Protein AF-0000000084521646 (afdb_homodimer)

InterPro domains:
  IPR003208 Diol/glycerol dehydratase/dehydratase reactivating factor [PF02288] (7-100)
  IPR010254 B12-dependent dehydratases, beta subunit [G3DSA:3.40.50.10150] (2-102)
  IPR010254 B12-dependent dehydratases, beta subunit [SSF52968] (10-101)

Solvent-accessible surface area (backbone atoms only — not comparable to full-atom values): 10062 Å² total; per-residue (Å²): 78,42,18,35,21,27,41,79,44,50,64,67,36,51,49,30,21,50,50,17,15,50,75,67,66,38,68,71,45,82,44,79,42,68,70,65,46,23,57,53,30,2,43,54,18,4,73,72,14,87,64,27,26,8,29,4,30,22,54,84,30,28,29,16,40,24,40,51,91,38,62,91,41,81,60,45,30,35,55,35,91,35,21,33,56,49,17,33,30,50,33,23,53,76,70,71,43,78,64,66,91,64,71,54,102,77,41,18,35,21,28,42,79,46,50,64,67,36,52,52,30,21,49,49,17,16,50,73,68,66,37,67,71,44,78,44,78,40,68,73,64,45,24,58,53,31,2,44,54,19,4,73,73,14,87,64,27,25,7,30,4,29,21,54,84,30,30,29,15,42,21,42,50,89,38,60,92,40,80,61,46,30,35,55,36,91,35,22,34,57,48,17,33,30,50,32,24,52,75,71,71,44,78,64,64,88,64,71,54,104

Structure (mmCIF, N/CA/C/O backbone):
data_AF-0000000084521646-model_v1
#
loop_
_entity.id
_entity.type
_entity.pdbx_description
1 polymer 'Dehydratase medium subunit'
#
loop_
_atom_site.group_PDB
_atom_site.id
_atom_site.type_symbol
_atom_site.label_atom_id
_atom_site.label_alt_id
_atom_site.label_comp_id
_atom_site.label_asym_id
_atom_site.label_entity_id
_atom_site.label_seq_id
_atom_site.pdbx_PDB_ins_code
_atom_site.Cartn_x
_atom_site.Cartn_y
_atom_site.Cartn_z
_atom_site.occupancy
_atom_site.B_iso_or_equiv
_atom_site.auth_seq_id
_atom_site.auth_comp_id
_atom_site.auth_asym_id
_atom_site.auth_atom_id
_atom_site.pdbx_PDB_model_num
ATOM 1 N N . MET A 1 1 ? -5.879 8.203 17.016 1 91.12 1 MET A N 1
ATOM 2 C CA . MET A 1 1 ? -4.699 8.945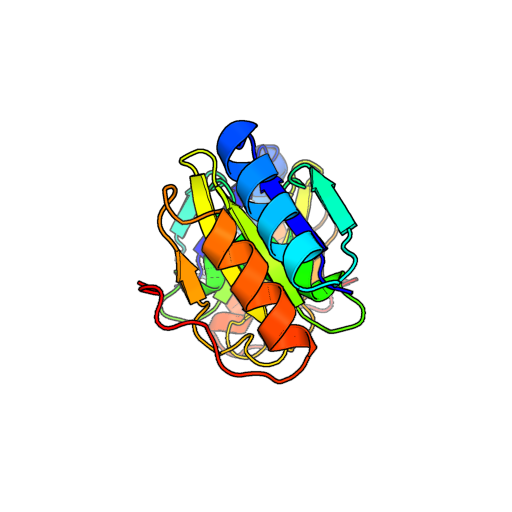 16.578 1 91.12 1 MET A CA 1
ATOM 3 C C . MET A 1 1 ? -4.316 8.578 15.148 1 91.12 1 MET A C 1
ATOM 5 O O . MET A 1 1 ? -4.328 7.406 14.781 1 91.12 1 MET A O 1
ATOM 9 N N . PRO A 1 2 ? -3.99 9.656 14.352 1 95.44 2 PRO A N 1
ATOM 10 C CA . PRO A 1 2 ? -3.496 9.344 13.008 1 95.44 2 PRO A CA 1
ATOM 11 C C . PRO A 1 2 ? -2.084 8.758 13.016 1 95.44 2 PRO A C 1
ATOM 13 O O . PRO A 1 2 ? -1.349 8.938 13.992 1 95.44 2 PRO A O 1
ATOM 16 N N . VAL A 1 3 ? -1.78 8.016 11.992 1 93.38 3 VAL A N 1
ATOM 17 C CA . VAL A 1 3 ? -0.439 7.469 11.805 1 93.38 3 VAL A CA 1
ATOM 18 C C . VAL A 1 3 ? 0.161 8.023 10.508 1 93.38 3 VAL A C 1
ATOM 20 O O . VAL A 1 3 ? -0.52 8.102 9.484 1 93.38 3 VAL A O 1
ATOM 23 N N . LEU A 1 4 ? 1.379 8.453 10.617 1 94.56 4 LEU A N 1
ATOM 24 C CA . LEU A 1 4 ? 2.129 8.945 9.469 1 94.56 4 LEU A CA 1
ATOM 25 C C . LEU A 1 4 ? 3.205 7.953 9.047 1 94.56 4 LEU A C 1
ATOM 27 O O . LEU A 1 4 ? 3.955 7.453 9.891 1 94.56 4 LEU A O 1
ATOM 31 N N . SER A 1 5 ? 3.229 7.633 7.742 1 91.25 5 SER A N 1
ATOM 32 C CA . SER A 1 5 ? 4.27 6.793 7.164 1 91.25 5 SER A CA 1
ATOM 33 C C . SER A 1 5 ? 5.023 7.523 6.059 1 91.25 5 SER A C 1
ATOM 35 O O . SER A 1 5 ? 4.41 8.195 5.223 1 91.25 5 SER A O 1
ATOM 37 N N . GLU A 1 6 ? 6.328 7.406 6.094 1 88.94 6 GLU A N 1
ATOM 38 C CA . GLU A 1 6 ? 7.109 8.086 5.066 1 88.94 6 GLU A CA 1
ATOM 39 C C . GLU A 1 6 ? 8.258 7.207 4.574 1 88.94 6 GLU A C 1
ATOM 41 O O . GLU A 1 6 ? 8.664 6.266 5.262 1 88.94 6 GLU A O 1
ATOM 46 N N . LYS A 1 7 ? 8.539 7.508 3.387 1 81.44 7 LYS A N 1
ATOM 47 C CA . LYS A 1 7 ? 9.703 6.828 2.838 1 81.44 7 LYS A CA 1
ATOM 48 C C . LYS A 1 7 ? 10.711 7.828 2.266 1 81.44 7 LYS A C 1
ATOM 50 O O . LYS A 1 7 ? 10.516 8.352 1.169 1 81.44 7 LYS A O 1
ATOM 55 N N . GLY A 1 8 ? 11.812 7.914 3.031 1 80 8 GLY A N 1
ATOM 56 C CA . GLY A 1 8 ? 12.898 8.758 2.566 1 80 8 GLY A CA 1
ATOM 57 C C . GLY A 1 8 ? 12.484 10.203 2.355 1 80 8 GLY A C 1
ATOM 58 O O . GLY A 1 8 ? 12.93 10.852 1.411 1 80 8 GLY A O 1
ATOM 59 N N . THR A 1 9 ? 11.57 10.711 3.131 1 81.19 9 THR A N 1
ATOM 60 C CA . THR A 1 9 ? 11.062 12.07 2.977 1 81.19 9 THR A CA 1
ATOM 61 C C . THR A 1 9 ? 12.008 13.078 3.621 1 81.19 9 THR A C 1
ATOM 63 O O . THR A 1 9 ? 12.609 12.789 4.656 1 81.19 9 THR A O 1
ATOM 66 N N . GLY A 1 10 ? 12.109 14.188 2.947 1 85.38 10 GLY A N 1
ATOM 67 C CA . GLY A 1 10 ? 12.891 15.266 3.533 1 85.38 10 GLY A CA 1
ATOM 68 C C . GLY A 1 10 ? 12.352 15.727 4.871 1 85.38 10 GLY A C 1
ATOM 69 O O . GLY A 1 10 ? 11.141 15.75 5.09 1 85.38 10 GLY A O 1
ATOM 70 N N . GLU A 1 11 ? 13.266 16.109 5.699 1 90.44 11 GLU A N 1
ATOM 71 C CA . GLU A 1 11 ? 12.93 16.5 7.066 1 90.44 11 GLU A CA 1
ATOM 72 C C . GLU A 1 11 ? 12.016 17.719 7.082 1 90.44 11 GLU A C 1
ATOM 74 O O . GLU A 1 11 ? 11.125 17.828 7.93 1 90.44 11 GLU A O 1
ATOM 79 N N . LYS A 1 12 ? 12.25 18.578 6.168 1 93.75 12 LYS A N 1
ATOM 80 C CA . LYS A 1 12 ? 11.469 19.812 6.16 1 93.75 12 LYS A CA 1
ATOM 81 C C . LYS A 1 12 ? 9.984 19.516 5.984 1 93.75 12 LYS A C 1
ATOM 83 O O . LYS A 1 12 ? 9.148 20.031 6.723 1 93.75 12 LYS A O 1
ATOM 88 N N . VAL A 1 13 ? 9.688 18.719 5.027 1 93.69 13 VAL A N 1
ATOM 89 C CA . VAL A 1 13 ? 8.297 18.375 4.746 1 93.69 13 VAL A CA 1
ATOM 90 C C . VAL A 1 13 ? 7.688 17.656 5.953 1 93.69 13 VAL A C 1
ATOM 92 O O . VAL A 1 13 ? 6.559 17.969 6.352 1 93.69 13 VAL A O 1
ATOM 95 N N . LEU A 1 14 ? 8.414 16.766 6.551 1 94.44 14 LEU A N 1
ATOM 96 C CA . LEU A 1 14 ? 7.938 16.031 7.715 1 94.44 14 LEU A CA 1
ATOM 97 C C . LEU A 1 14 ? 7.645 16.984 8.875 1 94.44 14 LEU A C 1
ATOM 99 O O . LEU A 1 14 ? 6.594 16.891 9.508 1 94.44 14 LEU A O 1
ATOM 103 N N . ASN A 1 15 ? 8.555 17.844 9.086 1 96.19 15 ASN A N 1
ATOM 104 C CA . ASN A 1 15 ? 8.383 18.812 10.164 1 96.19 15 ASN A CA 1
ATOM 105 C C . ASN A 1 15 ? 7.145 19.672 9.945 1 96.19 15 ASN A C 1
ATOM 107 O O . ASN A 1 15 ? 6.445 20.016 10.898 1 96.19 15 ASN A O 1
ATOM 111 N N . ASP A 1 16 ? 6.93 20.047 8.711 1 96.75 16 ASP A N 1
ATOM 112 C CA . ASP A 1 16 ? 5.746 20.844 8.391 1 96.75 16 ASP A CA 1
ATOM 113 C C . ASP A 1 16 ? 4.465 20.062 8.695 1 96.75 16 ASP A C 1
ATOM 115 O O . ASP A 1 16 ? 3.51 20.625 9.234 1 96.75 16 ASP A O 1
ATOM 119 N N . ILE A 1 17 ? 4.461 18.828 8.398 1 97 17 ILE A N 1
ATOM 120 C CA . ILE A 1 17 ? 3.291 18 8.656 1 97 17 ILE A CA 1
ATOM 121 C C . ILE A 1 17 ? 3.08 17.859 10.156 1 97 17 ILE A C 1
ATOM 123 O O . ILE A 1 17 ? 1.955 18 10.648 1 97 17 ILE A O 1
ATOM 127 N N . PHE A 1 18 ? 4.172 17.641 10.852 1 97 18 PHE A N 1
ATOM 128 C CA . PHE A 1 18 ? 4.086 17.547 12.305 1 97 18 PHE A CA 1
ATOM 129 C C . PHE A 1 18 ? 3.52 18.844 12.891 1 97 18 PHE A C 1
ATOM 131 O O . PHE A 1 18 ? 2.656 18.797 13.773 1 97 18 PHE A O 1
ATOM 138 N N . ALA A 1 19 ? 4.059 19.875 12.43 1 97.44 19 ALA A N 1
ATOM 139 C CA . ALA A 1 19 ? 3.592 21.172 12.914 1 97.44 19 ALA A CA 1
ATOM 140 C C . ALA A 1 19 ? 2.092 21.344 12.688 1 97.44 19 ALA A C 1
ATOM 142 O O . ALA A 1 19 ? 1.378 21.844 13.562 1 97.44 19 ALA A O 1
ATOM 143 N N . GLY A 1 20 ? 1.612 20.938 11.531 1 96.69 20 GLY A N 1
ATOM 144 C CA . GLY A 1 20 ? 0.19 21.016 11.242 1 96.69 20 GLY A CA 1
ATOM 145 C C . GLY A 1 20 ? -0.659 20.203 12.203 1 96.69 20 GLY A C 1
ATOM 146 O O . GLY A 1 20 ? -1.691 20.672 12.68 1 96.69 20 GLY A O 1
ATOM 147 N N . LEU A 1 21 ? -0.265 19 12.43 1 96.94 21 LEU A N 1
ATOM 148 C CA . LEU A 1 21 ? -0.965 18.141 13.367 1 96.94 21 LEU A CA 1
ATOM 149 C C . LEU A 1 21 ? -0.974 18.734 14.766 1 96.94 21 LEU A C 1
ATOM 151 O O . LEU A 1 21 ? -2.014 18.75 15.43 1 96.94 21 LEU A O 1
ATOM 155 N N . GLU A 1 22 ? 0.143 19.188 15.195 1 96.75 22 GLU A N 1
ATOM 156 C CA . GLU A 1 22 ? 0.289 19.781 16.516 1 96.75 22 GLU A CA 1
ATOM 157 C C . GLU A 1 22 ? -0.579 21.031 16.656 1 96.75 22 GLU A C 1
ATOM 159 O O . GLU A 1 22 ? -1.185 21.25 17.703 1 96.75 22 GLU A O 1
ATOM 164 N N . GLU A 1 23 ? -0.587 21.844 15.711 1 96.69 23 GLU A N 1
ATOM 165 C CA . GLU A 1 23 ? -1.379 23.062 15.742 1 96.69 23 GLU A CA 1
ATOM 166 C C . GLU A 1 23 ? -2.852 22.766 16 1 96.69 23 GLU A C 1
ATOM 168 O O . GLU A 1 23 ? -3.527 23.531 16.703 1 96.69 23 GLU A O 1
ATOM 173 N N . GLU A 1 24 ? -3.318 21.688 15.469 1 95.88 24 GLU A N 1
ATOM 174 C CA . GLU A 1 24 ? -4.715 21.297 15.641 1 95.88 24 GLU A CA 1
ATOM 175 C C . GLU A 1 24 ? -4.906 20.469 16.906 1 95.88 24 GLU A C 1
ATOM 177 O O . GLU A 1 24 ? -6.035 20.125 17.266 1 95.88 24 GLU A O 1
ATOM 182 N N . GLY A 1 25 ? -3.824 20.188 17.516 1 96.25 25 GLY A N 1
ATOM 183 C CA . GLY A 1 25 ? -3.873 19.531 18.812 1 96.25 25 GLY A CA 1
ATOM 184 C C . GLY A 1 25 ? -4.129 18.031 18.719 1 96.25 25 GLY A C 1
ATOM 185 O O . GLY A 1 25 ? -4.773 17.453 19.609 1 96.25 25 GLY A O 1
ATOM 186 N N . VAL A 1 26 ? -3.754 17.438 17.688 1 96.25 26 VAL A N 1
ATOM 187 C CA . VAL A 1 26 ? -4 16.016 17.516 1 96.25 26 VAL A CA 1
ATOM 188 C C . VAL A 1 26 ? -2.684 15.242 17.609 1 96.25 26 VAL A C 1
ATOM 190 O O . VAL A 1 26 ? -1.76 15.484 16.828 1 96.25 26 VAL A O 1
ATOM 193 N N . PRO A 1 27 ? -2.551 14.414 18.625 1 96.31 27 PRO A N 1
ATOM 194 C CA . PRO A 1 27 ? -1.36 13.562 18.641 1 96.31 27 PRO A CA 1
ATOM 195 C C . PRO A 1 27 ? -1.313 12.594 17.453 1 96.31 27 PRO A C 1
ATOM 197 O O . PRO A 1 27 ? -2.338 12.352 16.812 1 96.31 27 PRO A O 1
ATOM 200 N N . PHE A 1 28 ? -0.049 12.078 17.188 1 96.25 28 PHE A N 1
ATOM 201 C CA . PHE A 1 28 ? 0.131 11.172 16.062 1 96.25 28 PHE A CA 1
ATOM 202 C C . PHE A 1 28 ? 1.282 10.203 16.328 1 96.25 28 PHE A C 1
ATOM 204 O O . PHE A 1 28 ? 2.078 10.414 17.25 1 96.25 28 PHE A O 1
ATOM 211 N N . PHE A 1 29 ? 1.248 9.188 15.445 1 93.56 29 PHE A N 1
ATOM 212 C CA . PHE A 1 29 ? 2.375 8.266 15.414 1 93.56 29 PHE A CA 1
ATOM 213 C C . PHE A 1 29 ? 3.143 8.383 14.109 1 93.56 29 PHE A C 1
ATOM 215 O O . PHE A 1 29 ? 2.545 8.586 13.047 1 93.56 29 PHE A O 1
ATOM 222 N N . HIS A 1 30 ? 4.379 8.375 14.211 1 92.81 30 HIS A N 1
ATOM 223 C CA . HIS A 1 30 ? 5.258 8.414 13.047 1 92.81 30 HIS A CA 1
ATOM 224 C C . HIS A 1 30 ? 6.016 7.098 12.891 1 92.81 30 HIS A C 1
ATOM 226 O O . HIS A 1 30 ? 6.703 6.656 13.812 1 92.81 30 HIS A O 1
ATOM 232 N N . ILE A 1 31 ? 5.848 6.578 11.734 1 85.69 31 ILE A N 1
ATOM 233 C CA . ILE A 1 31 ? 6.594 5.359 11.438 1 85.69 31 ILE A CA 1
ATOM 234 C C . ILE A 1 31 ? 7.434 5.559 10.172 1 85.69 31 ILE A C 1
ATOM 236 O O . ILE A 1 31 ? 7.016 6.262 9.25 1 85.69 31 ILE A O 1
ATOM 240 N N . GLU A 1 32 ? 8.688 5.363 10.234 1 76.31 32 GLU A N 1
ATOM 241 C CA . GLU A 1 32 ? 9.57 5.43 9.078 1 76.31 32 GLU A CA 1
ATOM 242 C C . GLU A 1 32 ? 9.398 4.207 8.18 1 76.31 32 GLU A C 1
ATOM 244 O O . GLU A 1 32 ? 9.406 3.072 8.656 1 76.31 32 GLU A O 1
ATOM 249 N N . GLY A 1 33 ? 9.023 4.59 6.887 1 62.56 33 GLY A N 1
ATOM 250 C CA . GLY A 1 33 ? 8.711 3.908 5.645 1 62.56 33 GLY A CA 1
ATOM 251 C C . GLY A 1 33 ? 8.867 2.402 5.734 1 62.56 33 GLY A C 1
ATOM 252 O O . GLY A 1 33 ? 9.984 1.886 5.68 1 62.56 33 GLY A O 1
ATOM 253 N N . ALA A 1 34 ? 7.883 1.94 6.238 1 55.69 34 ALA A N 1
ATOM 254 C CA . ALA A 1 34 ? 7.766 0.488 6.137 1 55.69 34 ALA A CA 1
ATOM 255 C C . ALA A 1 34 ? 7.855 0.031 4.684 1 55.69 34 ALA A C 1
ATOM 257 O O . ALA A 1 34 ? 7.484 0.771 3.771 1 55.69 34 ALA A O 1
ATOM 258 N N . GLU A 1 35 ? 8.758 -0.825 4.426 1 63.5 35 GLU A N 1
ATOM 259 C CA . GLU A 1 35 ? 8.641 -1.598 3.193 1 63.5 35 GLU A CA 1
ATOM 260 C C . GLU A 1 35 ? 7.215 -2.088 2.977 1 63.5 35 GLU A C 1
ATOM 262 O O . GLU A 1 35 ? 6.504 -2.387 3.938 1 63.5 35 GLU A O 1
ATOM 267 N N . CYS A 1 36 ? 6.703 -1.68 1.931 1 74.5 36 CYS A N 1
ATOM 268 C CA . CYS A 1 36 ? 5.398 -2.252 1.615 1 74.5 36 CYS A CA 1
ATOM 269 C C . CYS A 1 36 ? 5.359 -3.738 1.952 1 74.5 36 CYS A C 1
ATOM 271 O O . CYS A 1 36 ? 6.301 -4.473 1.647 1 74.5 36 CYS A O 1
ATOM 273 N N . ASP A 1 37 ? 4.52 -4.051 2.729 1 79.38 37 ASP A N 1
ATOM 274 C CA . ASP A 1 37 ? 4.375 -5.488 2.943 1 79.38 37 ASP A CA 1
ATOM 275 C C . ASP A 1 37 ? 3.678 -6.152 1.758 1 79.38 37 ASP A C 1
ATOM 277 O O . ASP A 1 37 ? 3.309 -5.48 0.792 1 79.38 37 ASP A O 1
ATOM 281 N N . VAL A 1 38 ? 3.584 -7.445 1.846 1 87.94 38 VAL A N 1
ATOM 282 C CA . VAL A 1 38 ? 3.096 -8.203 0.699 1 87.94 38 VAL A CA 1
ATOM 283 C C . VAL A 1 38 ? 1.653 -7.809 0.393 1 87.94 38 VAL A C 1
ATOM 285 O O . VAL A 1 38 ? 1.245 -7.777 -0.77 1 87.94 38 VAL A O 1
ATOM 288 N N . TRP A 1 39 ? 0.937 -7.582 1.402 1 83.94 39 TRP A N 1
ATOM 289 C CA . TRP A 1 39 ? -0.447 -7.164 1.2 1 83.94 39 TRP A CA 1
ATOM 290 C C . TRP A 1 39 ? -0.513 -5.836 0.455 1 83.94 39 TRP A C 1
ATOM 292 O O . TRP A 1 39 ? -1.296 -5.684 -0.486 1 83.94 39 TRP A O 1
ATOM 302 N N . GLU A 1 40 ? 0.282 -4.926 0.87 1 81.69 40 GLU A N 1
ATOM 303 C CA . GLU A 1 40 ? 0.309 -3.613 0.231 1 81.69 40 GLU A CA 1
ATOM 304 C C . GLU A 1 40 ? 0.793 -3.713 -1.213 1 81.69 40 GLU A C 1
ATOM 306 O O . GLU A 1 40 ? 0.254 -3.049 -2.102 1 81.69 40 GLU A O 1
ATOM 311 N N . LEU A 1 41 ? 1.78 -4.48 -1.371 1 85.25 41 LEU A N 1
ATOM 312 C CA . LEU A 1 41 ? 2.281 -4.723 -2.721 1 85.25 41 LEU A CA 1
ATOM 313 C C . LEU A 1 41 ? 1.191 -5.316 -3.605 1 85.25 41 LEU A C 1
ATOM 315 O O . LEU A 1 41 ? 1.006 -4.883 -4.746 1 85.25 41 LEU A O 1
ATOM 319 N N . GLY A 1 42 ? 0.502 -6.305 -3.064 1 89.31 42 GLY A N 1
ATOM 320 C CA . GLY A 1 42 ? -0.59 -6.926 -3.797 1 89.31 42 GLY A CA 1
ATOM 321 C C . GLY A 1 42 ? -1.721 -5.965 -4.109 1 89.31 42 GLY A C 1
ATOM 322 O O . GLY A 1 42 ? -2.246 -5.961 -5.227 1 89.31 42 GLY A O 1
ATOM 323 N N . ARG A 1 43 ? -2.062 -5.242 -3.156 1 83.75 43 ARG A N 1
ATOM 324 C CA . ARG A 1 43 ? -3.129 -4.262 -3.355 1 83.75 43 ARG A CA 1
ATOM 325 C C . ARG A 1 43 ? -2.756 -3.262 -4.445 1 83.75 43 ARG A C 1
ATOM 327 O O . ARG A 1 43 ? -3.58 -2.936 -5.301 1 83.75 43 ARG A O 1
ATOM 334 N N . HIS A 1 44 ? -1.566 -2.801 -4.336 1 81.06 44 HIS A N 1
ATOM 335 C CA . HIS A 1 44 ? -1.084 -1.89 -5.367 1 81.06 44 HIS A CA 1
ATOM 336 C C . HIS A 1 44 ? -1.153 -2.533 -6.75 1 81.06 44 HIS A C 1
ATOM 338 O O . HIS A 1 44 ? -1.64 -1.919 -7.703 1 81.06 44 HIS A O 1
ATOM 344 N N . ALA A 1 45 ? -0.732 -3.672 -6.781 1 88.31 45 ALA A N 1
ATOM 345 C CA . ALA A 1 45 ? -0.764 -4.402 -8.047 1 88.31 45 ALA A CA 1
ATOM 346 C C . ALA A 1 45 ? -2.197 -4.586 -8.539 1 88.31 45 ALA A C 1
ATOM 348 O O . ALA A 1 45 ? -2.473 -4.445 -9.734 1 88.31 45 ALA A O 1
ATOM 349 N N . ALA A 1 46 ? -3.062 -4.832 -7.641 1 88.25 46 ALA A N 1
ATOM 350 C CA . ALA A 1 46 ? -4.465 -5.027 -8 1 88.25 46 ALA A CA 1
ATOM 351 C C . ALA A 1 46 ? -5.051 -3.758 -8.617 1 88.25 46 ALA A C 1
ATOM 353 O O . ALA A 1 46 ? -5.875 -3.828 -9.531 1 88.25 46 ALA A O 1
ATOM 354 N N . THR A 1 47 ? -4.656 -2.641 -8.109 1 80.06 47 THR A N 1
ATOM 355 C CA . THR A 1 47 ? -5.172 -1.379 -8.625 1 80.06 47 THR A CA 1
ATOM 356 C C . THR A 1 47 ? -4.699 -1.147 -10.062 1 80.06 47 THR A C 1
ATOM 358 O O . THR A 1 47 ? -5.32 -0.392 -10.812 1 80.06 47 THR A O 1
ATOM 361 N N . LEU A 1 48 ? -3.617 -1.817 -10.445 1 83.19 48 LEU A N 1
ATOM 362 C CA . LEU A 1 48 ? -3.045 -1.672 -11.781 1 83.19 48 LEU A CA 1
ATOM 363 C C . LEU A 1 48 ? -3.547 -2.77 -12.711 1 83.19 48 LEU A C 1
ATOM 365 O O . LEU A 1 48 ? -3.266 -2.748 -13.914 1 83.19 48 LEU A O 1
ATOM 369 N N . SER A 1 49 ? -4.23 -3.654 -12.133 1 90.81 49 SER A N 1
ATOM 370 C CA . SER A 1 49 ? -4.699 -4.812 -12.883 1 90.81 49 SER A CA 1
ATOM 371 C C . SER A 1 49 ? -6.062 -4.551 -13.516 1 90.81 49 SER A C 1
ATOM 373 O O . SER A 1 49 ? -6.992 -4.105 -12.844 1 90.81 49 SER A O 1
ATOM 375 N N . PRO A 1 50 ? -6.23 -4.832 -14.805 1 89.88 50 PRO A N 1
ATOM 376 C CA . PRO A 1 50 ? -7.543 -4.684 -15.438 1 89.88 50 PRO A CA 1
ATOM 377 C C . PRO A 1 50 ? -8.602 -5.59 -14.82 1 89.88 50 PRO A C 1
ATOM 379 O O . PRO A 1 50 ? -9.797 -5.316 -14.938 1 89.88 50 PRO A O 1
ATOM 382 N N . LEU A 1 51 ? -8.234 -6.688 -14.188 1 89.69 51 LEU A N 1
ATOM 383 C CA . LEU A 1 51 ? -9.195 -7.613 -13.594 1 89.69 51 LEU A CA 1
ATOM 384 C C . LEU A 1 51 ? -9.203 -7.484 -12.078 1 89.69 51 LEU A C 1
ATOM 386 O O . LE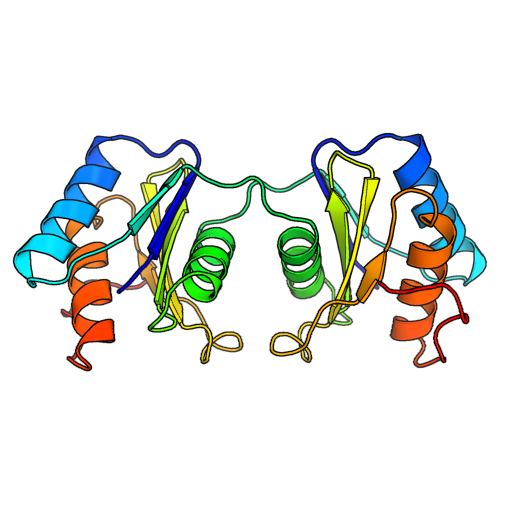U A 1 51 ? -9.727 -8.359 -11.383 1 89.69 51 LEU A O 1
ATOM 390 N N . ASP A 1 52 ? -8.539 -6.559 -11.516 1 88.38 52 ASP A N 1
ATOM 391 C CA . ASP A 1 52 ? -8.594 -6.172 -10.109 1 88.38 52 ASP A CA 1
ATOM 392 C C . ASP A 1 52 ? -7.875 -7.199 -9.234 1 88.38 52 ASP A C 1
ATOM 394 O O . ASP A 1 52 ? -8.188 -7.336 -8.047 1 88.38 52 ASP A O 1
ATOM 398 N N . VAL A 1 53 ? -7.047 -7.961 -9.828 1 92.38 53 VAL A N 1
ATOM 399 C CA . VAL A 1 53 ? -6.32 -8.969 -9.062 1 92.38 53 VAL A CA 1
ATOM 400 C C . VAL A 1 53 ? -4.836 -8.625 -9.031 1 92.38 53 VAL A C 1
ATOM 402 O O . VAL A 1 53 ? -4.227 -8.367 -10.07 1 92.38 53 VAL A O 1
ATOM 405 N N . GLY A 1 54 ? -4.285 -8.625 -7.852 1 93.75 54 GLY A N 1
ATOM 406 C CA . GLY A 1 54 ? -2.869 -8.359 -7.648 1 93.75 54 GLY A CA 1
ATOM 407 C C . GLY A 1 54 ? -2.188 -9.398 -6.777 1 93.75 54 GLY A C 1
ATOM 408 O O . GLY A 1 54 ? -2.816 -9.984 -5.891 1 93.75 54 GLY A O 1
ATOM 409 N N . ILE A 1 55 ? -0.908 -9.617 -7.098 1 94.94 55 ILE A N 1
ATOM 410 C CA . ILE A 1 55 ? -0.049 -10.477 -6.289 1 94.94 55 ILE A CA 1
ATOM 411 C C . ILE A 1 55 ? 1.114 -9.664 -5.73 1 94.94 55 ILE A C 1
ATOM 413 O O . ILE A 1 55 ? 1.853 -9.023 -6.484 1 94.94 55 ILE A O 1
ATOM 417 N N . GLY A 1 56 ? 1.213 -9.656 -4.457 1 93.38 56 GLY A N 1
ATOM 418 C CA . GLY A 1 56 ? 2.361 -9.055 -3.799 1 93.38 56 GLY A CA 1
ATOM 419 C C . GLY A 1 56 ? 3.348 -1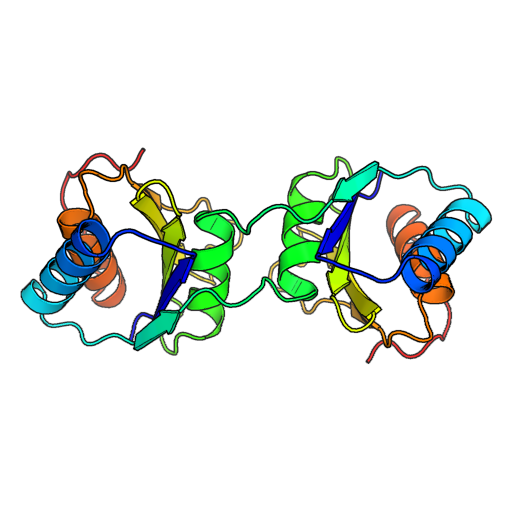0.078 -3.266 1 93.38 56 GLY A C 1
ATOM 420 O O . GLY A 1 56 ? 2.953 -11.062 -2.643 1 93.38 56 GLY A O 1
ATOM 421 N N . VAL A 1 57 ? 4.68 -9.773 -3.52 1 92.88 57 VAL A N 1
ATOM 422 C CA . VAL A 1 57 ? 5.711 -10.703 -3.072 1 92.88 57 VAL A CA 1
ATOM 423 C C . VAL A 1 57 ? 6.77 -9.953 -2.27 1 92.88 57 VAL A C 1
ATOM 425 O O . VAL A 1 57 ? 7.359 -8.984 -2.758 1 92.88 57 VAL A O 1
ATOM 428 N N . GLY A 1 58 ? 6.969 -10.461 -1.088 1 88.75 58 GLY A N 1
ATOM 429 C CA . GLY A 1 58 ? 7.938 -9.828 -0.205 1 88.75 58 GLY A CA 1
ATOM 430 C C . GLY A 1 58 ? 9.352 -10.336 -0.401 1 88.75 58 GLY A C 1
ATOM 431 O O . GLY A 1 58 ? 9.57 -11.328 -1.098 1 88.75 58 GLY A O 1
ATOM 43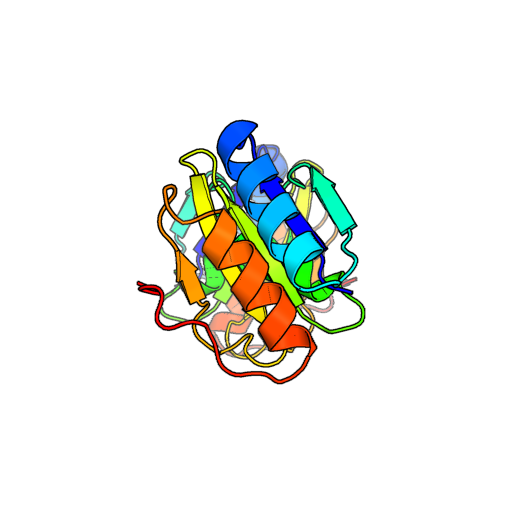2 N N . LYS A 1 59 ? 10.219 -9.625 0.293 1 85 59 LYS A N 1
ATOM 433 C CA . LYS A 1 59 ? 11.633 -9.984 0.232 1 85 59 LYS A CA 1
ATOM 434 C C . LYS A 1 59 ? 11.867 -11.375 0.811 1 85 59 LYS A C 1
ATOM 436 O O . LYS A 1 59 ? 12.766 -12.094 0.363 1 85 59 LYS A O 1
ATOM 441 N N . ASP A 1 60 ? 11.117 -11.797 1.72 1 87.44 60 ASP A N 1
ATOM 442 C CA . ASP A 1 60 ? 11.289 -13.086 2.381 1 87.44 60 ASP A CA 1
ATOM 443 C C . ASP A 1 60 ? 10.633 -14.203 1.573 1 87.44 60 ASP A C 1
ATOM 445 O O . ASP A 1 60 ? 10.734 -15.383 1.938 1 87.44 60 ASP A O 1
ATOM 449 N N . GLY A 1 61 ? 9.93 -13.812 0.496 1 90 61 GLY A N 1
ATOM 450 C CA . GLY A 1 61 ? 9.305 -14.797 -0.373 1 90 61 GLY A CA 1
ATOM 451 C C . GLY A 1 61 ? 7.828 -15 -0.075 1 90 61 GLY A C 1
ATOM 452 O O . GLY A 1 61 ? 7.129 -15.688 -0.821 1 90 61 GLY A O 1
ATOM 453 N N . GLY A 1 62 ? 7.438 -14.461 1.044 1 92.69 62 GLY A N 1
ATOM 454 C CA . GLY A 1 62 ? 6.004 -14.477 1.284 1 92.69 62 GLY A CA 1
ATOM 455 C C . GLY A 1 62 ? 5.215 -13.695 0.244 1 92.69 62 GLY A C 1
ATOM 456 O O . GLY A 1 62 ? 5.766 -12.836 -0.441 1 92.69 62 GLY A O 1
ATOM 457 N N . SER A 1 63 ? 3.939 -14.078 0.115 1 93.81 63 SER A N 1
ATOM 458 C CA . SER A 1 63 ? 3.146 -13.453 -0.939 1 93.81 63 SER A CA 1
ATOM 459 C C . SER A 1 63 ? 1.683 -13.328 -0.53 1 93.81 63 SER A C 1
ATOM 461 O O . SER A 1 63 ? 1.253 -13.93 0.454 1 93.81 63 SER A O 1
ATOM 463 N N . ALA A 1 64 ? 1.023 -12.484 -1.263 1 93.06 64 ALA A N 1
ATOM 464 C CA . ALA A 1 64 ? -0.403 -12.258 -1.043 1 93.06 64 ALA A CA 1
ATOM 465 C C . ALA A 1 64 ? -1.14 -12.07 -2.365 1 93.06 64 ALA A C 1
ATOM 467 O O . ALA A 1 64 ? -0.625 -11.43 -3.287 1 93.06 64 ALA A O 1
ATOM 468 N N . ILE A 1 65 ? -2.344 -12.68 -2.379 1 93.81 65 ILE A N 1
ATOM 469 C CA . ILE A 1 65 ? -3.271 -12.383 -3.467 1 93.81 65 ILE A CA 1
ATOM 470 C C . ILE A 1 65 ? -4.336 -11.398 -2.984 1 93.81 65 ILE A C 1
ATOM 472 O O . ILE A 1 65 ? -4.98 -11.625 -1.959 1 93.81 65 ILE A O 1
ATOM 476 N N . CYS A 1 66 ? -4.453 -10.352 -3.75 1 89.88 66 CYS A N 1
ATOM 477 C CA . CYS A 1 66 ? -5.398 -9.297 -3.393 1 89.88 66 CYS A CA 1
ATOM 478 C C . CYS A 1 66 ? -6.395 -9.055 -4.52 1 89.88 66 CYS A C 1
ATOM 480 O O . CYS A 1 66 ? -6.062 -9.227 -5.695 1 89.88 66 CYS A O 1
ATOM 482 N N . HIS A 1 67 ? -7.562 -8.742 -4.133 1 86.81 67 HIS A N 1
ATOM 483 C CA . HIS A 1 67 ? -8.586 -8.211 -5.027 1 86.81 67 HIS A CA 1
ATOM 484 C C . HIS A 1 67 ? -9.047 -6.828 -4.586 1 86.81 67 HIS A C 1
ATOM 486 O O . HIS A 1 67 ? -9.305 -6.602 -3.4 1 86.81 67 HIS A O 1
ATOM 492 N N . ILE A 1 68 ? -9.133 -5.887 -5.574 1 72.44 68 ILE A N 1
ATOM 493 C CA . ILE A 1 68 ? -9.43 -4.496 -5.246 1 72.44 68 ILE A CA 1
ATOM 494 C C . ILE A 1 68 ? -10.789 -4.414 -4.547 1 72.44 68 ILE A C 1
ATOM 496 O O . ILE A 1 68 ? -10.984 -3.578 -3.662 1 72.44 68 ILE A O 1
ATOM 500 N N . LYS A 1 69 ? -11.75 -5.164 -5.062 1 69.88 69 LYS A N 1
ATOM 501 C CA . LYS A 1 69 ? -13.078 -5.117 -4.457 1 69.88 69 LYS A CA 1
ATOM 502 C C . LYS A 1 69 ? -13.062 -5.707 -3.051 1 69.88 69 LYS A C 1
ATOM 504 O O . LYS A 1 69 ? -13.977 -5.469 -2.262 1 69.88 69 LYS A O 1
ATOM 509 N N . LEU A 1 70 ? -12.133 -6.578 -2.83 1 59.12 70 LEU A N 1
ATOM 510 C CA . LEU A 1 70 ? -11.977 -7.082 -1.47 1 59.12 70 LEU A CA 1
ATOM 511 C C . LEU A 1 70 ? -11.125 -6.129 -0.634 1 59.12 70 LEU A C 1
ATOM 513 O O . LEU A 1 70 ? -10.406 -6.562 0.271 1 59.12 70 LEU A O 1
ATOM 517 N N . ALA A 1 71 ? -10.836 -5 -1.15 1 51.06 71 ALA A N 1
ATOM 518 C CA . ALA A 1 71 ? -9.992 -4 -0.501 1 51.06 71 ALA A CA 1
ATOM 519 C C . ALA A 1 71 ? -10.195 -4.012 1.012 1 51.06 71 ALA A C 1
ATOM 521 O O . ALA A 1 71 ? -9.234 -3.863 1.771 1 51.06 71 ALA A O 1
ATOM 522 N N . ARG A 1 72 ? -11.484 -4.133 1.347 1 48.22 72 ARG A N 1
ATOM 523 C CA . ARG A 1 72 ? -11.805 -4.238 2.766 1 48.22 72 ARG A CA 1
ATOM 524 C C . ARG A 1 72 ? -11.672 -5.676 3.252 1 48.22 72 ARG A C 1
ATOM 526 O O . ARG A 1 72 ? -11.789 -5.945 4.449 1 48.22 72 ARG A O 1
ATOM 533 N N . GLY A 1 73 ? -11.336 -6.395 2.16 1 55.56 73 GLY A N 1
ATOM 534 C CA . GLY A 1 73 ? -11.242 -7.781 2.582 1 55.56 73 GLY A CA 1
ATOM 535 C C . GLY A 1 73 ? -9.82 -8.242 2.82 1 55.56 73 GLY A C 1
ATOM 536 O O . GLY A 1 73 ? -8.867 -7.52 2.502 1 55.56 73 GLY A O 1
ATOM 537 N N . SER A 1 74 ? -9.633 -9.25 3.49 1 69.5 74 SER A N 1
ATOM 538 C CA . SER A 1 74 ? -8.359 -9.836 3.889 1 69.5 74 SER A CA 1
ATOM 539 C C . SER A 1 74 ? -7.652 -10.477 2.703 1 69.5 74 SER A C 1
ATOM 541 O O . SER A 1 74 ? -8.273 -11.211 1.927 1 69.5 74 SER A O 1
ATOM 543 N N . PRO A 1 75 ? -6.449 -9.992 2.416 1 79.19 75 PRO A N 1
ATOM 544 C CA . PRO A 1 75 ? -5.656 -10.703 1.407 1 79.19 75 PRO A CA 1
ATOM 545 C C . PRO A 1 75 ? -5.508 -12.195 1.713 1 79.19 75 PRO A C 1
ATOM 547 O O . PRO A 1 75 ? -5.742 -12.617 2.848 1 79.19 75 PRO A O 1
ATOM 550 N N . TYR A 1 76 ? -5.301 -12.969 0.584 1 85.75 76 TYR A N 1
ATOM 551 C CA . TYR A 1 76 ? -4.848 -14.344 0.783 1 85.75 76 TYR A CA 1
ATOM 552 C C . TYR A 1 76 ? -3.33 -14.406 0.9 1 85.75 76 TYR A C 1
ATOM 554 O O . TYR A 1 76 ? -2.613 -14.031 -0.03 1 85.75 76 TYR A O 1
ATOM 562 N N . LEU A 1 77 ? -2.945 -14.859 2.027 1 88.25 77 LEU A N 1
ATOM 563 C CA . LEU A 1 77 ? -1.515 -14.875 2.311 1 88.25 77 LEU A CA 1
ATOM 564 C C . LEU A 1 77 ? -0.93 -16.266 2.062 1 88.25 77 LEU A C 1
ATOM 566 O O . LEU A 1 77 ? -1.577 -17.281 2.346 1 88.25 77 LEU A O 1
ATOM 570 N N . PHE A 1 78 ? 0.356 -16.25 1.63 1 89.44 78 PHE A N 1
ATOM 571 C CA . PHE A 1 7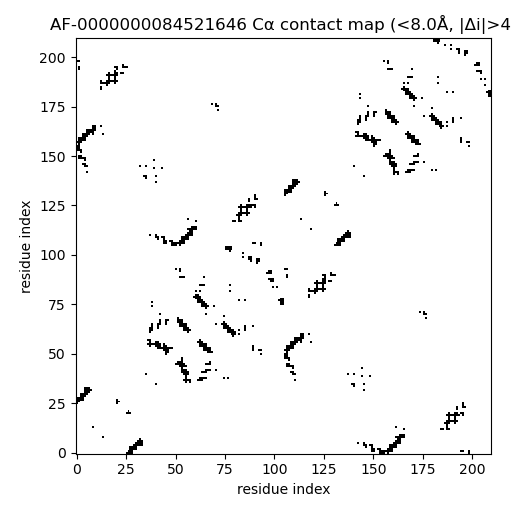8 ? 1.048 -17.484 1.313 1 89.44 78 PHE A CA 1
ATOM 572 C C . PHE A 1 78 ? 2.49 -17.438 1.805 1 89.44 78 PHE A C 1
ATOM 574 O O . PHE A 1 78 ? 3.117 -16.391 1.816 1 89.44 78 PHE A O 1
ATOM 581 N N . GLU A 1 79 ? 2.965 -18.641 2.195 1 88.62 79 GLU A N 1
ATOM 582 C CA . GLU A 1 79 ? 4.359 -18.781 2.602 1 88.62 79 GLU A CA 1
ATOM 583 C C . GLU A 1 79 ? 5.289 -18.797 1.391 1 88.62 79 GLU A C 1
ATOM 585 O O . GLU A 1 79 ? 4.859 -19.094 0.276 1 88.62 79 GLU A O 1
ATOM 590 N N . PRO A 1 80 ? 6.543 -18.516 1.644 1 87.12 80 PRO A N 1
ATOM 591 C CA . PRO A 1 80 ? 7.516 -18.484 0.548 1 87.12 80 PRO A CA 1
ATOM 592 C C . PRO A 1 80 ? 7.555 -19.797 -0.241 1 87.12 80 PRO A C 1
ATOM 594 O O . PRO A 1 80 ? 7.785 -19.781 -1.453 1 87.12 80 PRO A O 1
ATOM 597 N N . ALA A 1 81 ? 7.371 -20.875 0.39 1 87.38 81 ALA A N 1
ATOM 598 C CA . ALA A 1 81 ? 7.461 -22.188 -0.237 1 87.38 81 ALA A CA 1
ATOM 599 C C . ALA A 1 81 ? 6.27 -22.453 -1.155 1 87.38 81 ALA A C 1
ATOM 601 O O . ALA A 1 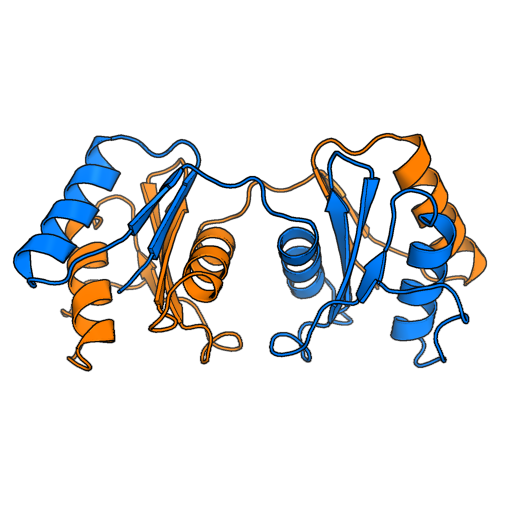81 ? 6.289 -23.375 -1.97 1 87.38 81 ALA A O 1
ATOM 602 N N . SER A 1 82 ? 5.383 -21.516 -1.234 1 90.25 82 SER A N 1
ATOM 603 C CA . SER A 1 82 ? 4.141 -21.766 -1.956 1 90.25 82 SER A CA 1
ATOM 604 C C . SER A 1 82 ? 4.02 -20.859 -3.18 1 90.25 82 SER A C 1
ATOM 606 O O . SER A 1 82 ? 2.914 -20.516 -3.602 1 90.25 82 SER A O 1
ATOM 608 N N . GLY A 1 83 ? 5.117 -20.484 -3.691 1 94.44 83 GLY A N 1
ATOM 609 C CA . GLY A 1 83 ? 5.07 -19.562 -4.824 1 94.44 83 GLY A CA 1
ATOM 610 C C . GLY A 1 83 ? 4.219 -20.078 -5.969 1 94.44 83 GLY A C 1
ATOM 611 O O . GLY A 1 83 ? 3.365 -19.359 -6.488 1 94.44 83 GLY A O 1
ATOM 612 N N . ARG A 1 84 ? 4.422 -21.359 -6.293 1 95.12 84 ARG A N 1
ATOM 613 C CA . ARG A 1 84 ? 3.68 -21.953 -7.398 1 95.12 84 ARG A CA 1
ATOM 614 C C . ARG A 1 84 ? 2.184 -21.984 -7.102 1 95.12 84 ARG A C 1
ATOM 616 O O . ARG A 1 84 ? 1.369 -21.641 -7.961 1 95.12 84 ARG A O 1
ATOM 623 N N . THR A 1 85 ? 1.895 -22.312 -5.906 1 95.06 85 THR A N 1
ATOM 624 C CA . THR A 1 85 ? 0.499 -22.344 -5.48 1 95.06 85 THR A CA 1
ATOM 625 C C . THR A 1 85 ? -0.109 -20.953 -5.504 1 95.06 85 THR A C 1
ATOM 627 O O . THR A 1 85 ? -1.272 -20.781 -5.871 1 95.06 85 THR A O 1
ATOM 630 N N . THR A 1 86 ? 0.662 -20.031 -5.121 1 95.25 86 THR A N 1
ATOM 631 C CA . THR A 1 86 ? 0.198 -18.656 -5.172 1 95.25 86 THR A CA 1
ATOM 632 C C . THR A 1 86 ? -0.183 -18.266 -6.598 1 95.25 86 THR A C 1
ATOM 634 O O . THR A 1 86 ? -1.269 -17.719 -6.832 1 95.25 86 THR A O 1
ATOM 637 N N . GLY A 1 87 ? 0.677 -18.547 -7.473 1 96.81 87 GLY A N 1
ATOM 638 C CA . GLY A 1 87 ? 0.394 -18.266 -8.867 1 96.81 87 GLY A CA 1
ATOM 639 C C . GLY A 1 87 ? -0.841 -18.969 -9.391 1 96.81 87 GLY A C 1
ATOM 640 O O . GLY A 1 87 ? -1.683 -18.359 -10.055 1 96.81 87 GLY A O 1
ATOM 641 N N . GLN A 1 88 ? -0.921 -20.219 -9.07 1 96 88 GLN A N 1
ATOM 642 C CA . GLN A 1 88 ? -2.072 -21 -9.5 1 96 88 GLN A CA 1
ATOM 643 C C . GLN A 1 88 ? -3.373 -20.422 -8.961 1 96 88 GLN A C 1
ATOM 645 O O . GLN A 1 88 ? -4.344 -20.25 -9.711 1 96 88 GLN A O 1
ATOM 650 N N . ASN A 1 89 ? -3.344 -20.062 -7.746 1 94.81 89 ASN A N 1
ATOM 651 C CA . ASN A 1 89 ? -4.559 -19.578 -7.109 1 94.81 89 ASN A CA 1
ATOM 652 C C . ASN A 1 89 ? -4.93 -18.172 -7.613 1 94.81 89 ASN A C 1
ATOM 654 O O . ASN A 1 89 ? -6.109 -17.859 -7.777 1 94.81 89 ASN A O 1
ATOM 658 N N . ALA A 1 90 ? -3.945 -17.406 -7.848 1 95.62 90 ALA A N 1
ATOM 659 C CA . ALA A 1 90 ? -4.223 -16.109 -8.461 1 95.62 90 ALA A CA 1
ATOM 660 C C . ALA A 1 90 ? -4.898 -16.281 -9.82 1 95.62 90 ALA A C 1
ATOM 662 O O . ALA A 1 90 ? -5.879 -15.602 -10.117 1 95.62 90 ALA A O 1
ATOM 663 N N . ALA A 1 91 ? -4.402 -17.203 -10.57 1 95.75 91 ALA A N 1
ATOM 664 C CA . ALA A 1 91 ? -4.98 -17.5 -11.883 1 95.75 91 ALA A CA 1
ATOM 665 C C . ALA A 1 91 ? -6.414 -18 -11.75 1 95.75 91 ALA A C 1
ATOM 667 O O . ALA A 1 91 ? -7.301 -17.562 -12.492 1 95.75 91 ALA A O 1
ATOM 668 N N . ARG A 1 92 ? -6.602 -18.844 -10.836 1 94.25 92 ARG A N 1
ATOM 669 C CA . ARG A 1 92 ? -7.926 -19.422 -10.633 1 94.25 92 ARG A CA 1
ATOM 670 C C . ARG A 1 92 ? -8.922 -18.359 -10.172 1 94.25 92 ARG A C 1
ATOM 672 O O . ARG A 1 92 ? -10.086 -18.375 -10.578 1 94.25 92 ARG A O 1
ATOM 679 N N . LEU A 1 93 ? -8.422 -17.453 -9.367 1 92.31 93 LEU A N 1
ATOM 680 C CA . LEU A 1 93 ? -9.266 -16.344 -8.945 1 92.31 93 LEU A CA 1
ATOM 681 C C . LEU A 1 93 ? -9.75 -15.539 -10.148 1 92.31 93 LEU A C 1
ATOM 683 O O . LEU A 1 93 ? -10.93 -15.203 -10.242 1 92.31 93 LEU A O 1
ATOM 687 N N . VAL A 1 94 ? -8.852 -15.281 -11.023 1 93.12 94 VAL A N 1
ATOM 688 C CA . VAL A 1 94 ? -9.164 -14.531 -12.234 1 93.12 94 VAL A CA 1
ATOM 689 C C . VAL A 1 94 ? -10.219 -15.281 -13.055 1 93.12 94 VAL A C 1
ATOM 691 O O . VAL A 1 94 ? -11.125 -14.664 -13.617 1 93.12 94 VAL A O 1
ATOM 694 N N . LYS A 1 95 ? -10.156 -16.547 -13.031 1 94.06 95 LYS A N 1
ATOM 695 C CA . LYS A 1 95 ? -11.047 -17.375 -13.836 1 94.06 95 LYS A CA 1
ATOM 696 C C . LYS A 1 95 ? -12.328 -17.688 -13.078 1 94.06 95 LYS A C 1
ATOM 698 O O . LYS A 1 95 ? -13.242 -18.328 -13.625 1 94.06 95 LYS A O 1
ATOM 703 N N . GLY A 1 96 ? -12.359 -17.25 -11.875 1 91.69 96 GLY A N 1
ATOM 704 C CA . GLY A 1 96 ? -13.523 -17.562 -11.062 1 91.69 96 GLY A CA 1
ATOM 705 C C . GLY A 1 96 ? -13.594 -19 -10.625 1 91.69 96 GLY A C 1
ATOM 706 O O . GLY A 1 96 ? -14.68 -19.562 -10.484 1 91.69 96 GLY A O 1
ATOM 707 N N . MET A 1 97 ? -12.469 -19.641 -10.484 1 92.81 97 MET A N 1
ATOM 708 C CA . MET A 1 97 ? -12.375 -21.031 -10.062 1 92.81 97 MET A CA 1
ATOM 709 C C . MET A 1 97 ? -11.977 -21.141 -8.594 1 92.81 97 MET A C 1
ATOM 711 O O . MET A 1 97 ? -11.367 -20.219 -8.047 1 92.81 97 MET A O 1
ATOM 715 N N . PRO A 1 98 ? -12.289 -22.234 -7.902 1 91.69 98 PRO A N 1
ATOM 716 C CA . PRO A 1 98 ? -11.875 -22.406 -6.508 1 91.69 98 PRO A CA 1
ATOM 717 C C . PRO A 1 98 ? -10.359 -22.531 -6.352 1 91.69 98 PRO A C 1
ATOM 719 O O . PRO A 1 98 ? -9.68 -23.047 -7.242 1 91.69 98 PRO A O 1
ATOM 722 N N . PHE A 1 99 ? -9.922 -22 -5.184 1 91.38 99 PHE A N 1
ATOM 723 C CA . PHE A 1 99 ? -8.5 -22.094 -4.875 1 91.38 99 PHE A CA 1
ATOM 724 C C . PHE A 1 99 ? -8.078 -23.547 -4.711 1 91.38 99 PHE A C 1
ATOM 726 O O . PHE A 1 99 ? -8.859 -24.375 -4.23 1 91.38 99 PHE A O 1
ATOM 733 N N . LYS A 1 100 ? -6.988 -23.781 -5.172 1 84.81 100 LYS A N 1
ATOM 734 C CA . LYS A 1 100 ? -6.41 -25.078 -4.844 1 84.81 100 LYS A CA 1
ATOM 735 C C . LYS A 1 100 ? -6.102 -25.188 -3.354 1 84.81 100 LYS A C 1
ATOM 737 O O . LYS A 1 100 ? -5.867 -24.172 -2.689 1 84.81 100 LYS A O 1
ATOM 742 N N . LYS A 1 101 ? -6.578 -26.25 -2.516 1 67.81 101 LYS A N 1
ATOM 743 C CA . LYS A 1 101 ? -6.457 -26.531 -1.087 1 67.81 101 LYS A CA 1
ATOM 744 C C . LYS A 1 101 ? -5.109 -26.062 -0.55 1 67.81 101 LYS A C 1
ATOM 746 O O . LYS A 1 101 ? -4.887 -26.047 0.663 1 67.81 101 LYS A O 1
ATOM 751 N N . GLY A 1 102 ? -4.324 -25.281 -1.173 1 57.38 102 GLY A N 1
ATOM 752 C CA . GLY A 1 102 ? -3.059 -24.953 -0.54 1 57.38 102 GLY A CA 1
ATOM 753 C C . GLY A 1 102 ? -3.172 -23.844 0.484 1 57.38 102 GLY A C 1
ATOM 754 O O . GLY A 1 102 ? -4.137 -23.062 0.47 1 57.38 102 GLY A O 1
ATOM 755 N N . LYS A 1 103 ? -2.637 -23.891 1.719 1 48.94 103 LYS A N 1
ATOM 756 C CA . LYS A 1 103 ? -2.799 -23.188 2.992 1 48.94 103 LYS A CA 1
ATOM 757 C C . LYS A 1 103 ? -2.65 -21.672 2.816 1 48.94 103 LYS A C 1
ATOM 759 O O . LYS A 1 103 ? -1.589 -21.203 2.414 1 48.94 103 LYS A O 1
ATOM 764 N N . GLY A 1 104 ? -3.512 -21.031 2.146 1 44.97 104 GLY A N 1
ATOM 765 C CA . GLY A 1 104 ? -3.527 -19.641 2.574 1 44.97 104 GLY A CA 1
ATOM 766 C C . GLY A 1 104 ? -3.402 -19.484 4.078 1 44.97 104 GLY A C 1
ATOM 767 O O . GLY A 1 104 ? -3.715 -20.406 4.836 1 44.97 104 GLY A O 1
ATOM 768 N N . VAL A 1 105 ? -2.391 -18.688 4.426 1 44.47 105 VAL A N 1
ATOM 769 C CA . VAL A 1 105 ? -2.35 -18.562 5.879 1 44.47 105 VAL A CA 1
ATOM 770 C C . VAL A 1 105 ? -3.607 -17.859 6.371 1 44.47 105 VAL A C 1
ATOM 772 O O . VAL A 1 105 ? -4.078 -16.906 5.742 1 44.47 105 VAL A O 1
ATOM 775 N N . MET B 1 1 ? -6.145 -9.391 -16.672 1 91.12 1 MET B N 1
ATOM 776 C CA . MET B 1 1 ? -4.852 -9.977 -16.344 1 91.12 1 MET B CA 1
ATOM 777 C C . MET B 1 1 ? -4.402 -9.555 -14.953 1 91.12 1 MET B C 1
ATOM 779 O O . MET B 1 1 ? -4.527 -8.391 -14.578 1 91.12 1 MET B O 1
ATOM 783 N N . PRO B 1 2 ? -3.877 -10.57 -14.188 1 95.56 2 PRO B N 1
ATOM 784 C CA . PRO B 1 2 ? -3.322 -10.188 -12.883 1 95.56 2 PRO B CA 1
ATOM 785 C C . PRO B 1 2 ? -1.996 -9.445 -13.008 1 95.56 2 PRO B C 1
ATOM 787 O O . PRO B 1 2 ? -1.322 -9.539 -14.039 1 95.56 2 PRO B O 1
ATOM 790 N N . VAL B 1 3 ? -1.705 -8.656 -12 1 93.5 3 VAL B N 1
ATOM 791 C CA . VAL B 1 3 ? -0.429 -7.949 -11.914 1 93.5 3 VAL B CA 1
ATOM 792 C C . VAL B 1 3 ? 0.33 -8.414 -10.672 1 93.5 3 VAL B C 1
ATOM 794 O O . VAL B 1 3 ? -0.257 -8.562 -9.602 1 93.5 3 VAL B O 1
ATOM 797 N N . LEU B 1 4 ? 1.59 -8.695 -10.875 1 94.69 4 LEU B N 1
ATOM 798 C CA . LEU B 1 4 ? 2.479 -9.086 -9.789 1 94.69 4 LEU B CA 1
ATOM 799 C C . LEU B 1 4 ? 3.455 -7.9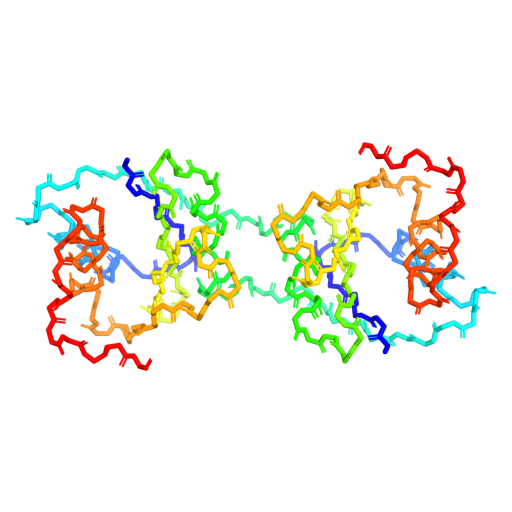65 -9.453 1 94.69 4 LEU B C 1
ATOM 801 O O . LEU B 1 4 ? 4.074 -7.387 -10.352 1 94.69 4 LEU B O 1
ATOM 805 N N . SER B 1 5 ? 3.531 -7.633 -8.164 1 91.38 5 SER B N 1
ATOM 806 C CA . SER B 1 5 ? 4.504 -6.668 -7.668 1 91.38 5 SER B CA 1
ATOM 807 C C . SER B 1 5 ? 5.418 -7.293 -6.621 1 91.38 5 SER B C 1
ATOM 809 O O . SER B 1 5 ? 4.957 -8.016 -5.738 1 91.38 5 SER B O 1
ATOM 811 N N . GLU B 1 6 ? 6.691 -7.016 -6.754 1 89.06 6 GLU B N 1
ATOM 812 C CA . GLU B 1 6 ? 7.625 -7.582 -5.785 1 89.06 6 GLU B CA 1
ATOM 813 C C . GLU B 1 6 ? 8.695 -6.566 -5.387 1 89.06 6 GLU B C 1
ATOM 815 O O . GLU B 1 6 ? 8.922 -5.586 -6.102 1 89.06 6 GLU B O 1
ATOM 820 N N . LYS B 1 7 ? 9.109 -6.82 -4.223 1 81.44 7 LYS B N 1
ATOM 821 C CA . LYS B 1 7 ? 10.219 -5.996 -3.766 1 81.44 7 LYS B CA 1
ATOM 822 C C . LYS B 1 7 ? 11.375 -6.859 -3.262 1 81.44 7 LYS B C 1
ATOM 824 O O . LYS B 1 7 ? 11.328 -7.375 -2.143 1 81.44 7 LYS B O 1
ATOM 829 N N . GLY B 1 8 ? 12.43 -6.852 -4.094 1 80.06 8 GLY B N 1
ATOM 830 C CA . GLY B 1 8 ? 13.633 -7.559 -3.705 1 80.06 8 GLY B CA 1
ATOM 831 C C . GLY B 1 8 ? 13.406 -9.039 -3.471 1 80.06 8 GLY B C 1
ATOM 832 O O . GLY B 1 8 ? 14 -9.633 -2.566 1 80.06 8 GLY B O 1
ATOM 833 N N . THR B 1 9 ? 12.508 -9.648 -4.18 1 81.69 9 THR B N 1
ATOM 834 C CA . THR B 1 9 ? 12.18 -11.055 -3.994 1 81.69 9 THR B CA 1
ATOM 835 C C . THR B 1 9 ? 13.188 -11.945 -4.715 1 81.69 9 THR B C 1
ATOM 837 O O . THR B 1 9 ? 13.672 -11.594 -5.793 1 81.69 9 THR B O 1
ATOM 840 N N . GLY B 1 10 ? 13.469 -13.031 -4.062 1 85.56 10 GLY B N 1
ATOM 841 C CA . GLY B 1 10 ? 14.32 -14.016 -4.715 1 85.56 10 GLY B CA 1
ATOM 842 C C . GLY B 1 10 ? 13.742 -14.547 -6.008 1 85.56 10 GLY B C 1
ATOM 843 O O . GLY B 1 10 ? 12.523 -14.719 -6.125 1 85.56 10 GLY B O 1
ATOM 844 N N . GLU B 1 11 ? 14.633 -14.82 -6.902 1 90.5 11 GLU B N 1
ATOM 845 C CA . GLU B 1 11 ? 14.234 -15.258 -8.242 1 90.5 11 GLU B CA 1
ATOM 846 C C . GLU B 1 11 ? 13.477 -16.578 -8.188 1 90.5 11 GLU B C 1
ATOM 848 O O . GLU B 1 11 ? 12.547 -16.797 -8.953 1 90.5 11 GLU B O 1
ATOM 853 N N . LYS B 1 12 ? 13.898 -17.406 -7.289 1 93.88 12 LYS B N 1
ATOM 854 C CA . LYS B 1 12 ? 13.266 -18.719 -7.219 1 93.88 12 LYS B CA 1
ATOM 855 C C . LYS B 1 12 ? 11.773 -18.609 -6.926 1 93.88 12 LYS B C 1
ATOM 857 O O . LYS B 1 12 ? 10.953 -19.234 -7.598 1 93.88 12 LYS B O 1
ATOM 862 N N . VAL B 1 13 ? 11.461 -17.828 -5.965 1 93.81 13 VAL B N 1
ATOM 863 C CA . VAL B 1 13 ? 10.07 -17.641 -5.574 1 93.81 13 VAL B CA 1
ATOM 864 C C . VAL B 1 13 ? 9.289 -17.031 -6.73 1 93.81 13 VAL B C 1
ATOM 866 O O . VAL B 1 13 ? 8.172 -17.469 -7.039 1 93.81 13 VAL B O 1
ATOM 869 N N . LEU B 1 14 ? 9.844 -16.062 -7.379 1 94.44 14 LEU B N 1
ATOM 870 C CA . LEU B 1 14 ? 9.195 -15.398 -8.5 1 94.44 14 LEU B CA 1
ATOM 871 C C . LEU B 1 14 ? 8.93 -16.391 -9.633 1 94.44 14 LEU B C 1
ATOM 873 O O . LEU B 1 14 ? 7.828 -16.438 -10.18 1 94.44 14 LEU B O 1
ATOM 877 N N . ASN B 1 15 ? 9.914 -17.141 -9.922 1 96.25 15 ASN B N 1
ATOM 878 C CA . ASN B 1 15 ? 9.773 -18.125 -10.984 1 96.25 15 ASN B CA 1
ATOM 879 C C . ASN B 1 15 ? 8.68 -19.141 -10.672 1 96.25 15 ASN B C 1
ATOM 881 O O . ASN B 1 15 ? 7.953 -19.562 -11.57 1 96.25 15 ASN B O 1
ATOM 885 N N . ASP B 1 16 ? 8.609 -19.516 -9.422 1 96.75 16 ASP B N 1
ATOM 886 C CA . ASP B 1 16 ? 7.562 -20.438 -9.008 1 96.75 16 ASP B CA 1
ATOM 887 C C . ASP B 1 16 ? 6.18 -19.828 -9.211 1 96.75 16 ASP B C 1
ATOM 889 O O . ASP B 1 16 ? 5.258 -20.516 -9.672 1 96.75 16 ASP B O 1
ATOM 893 N N . ILE B 1 17 ? 6.043 -18.609 -8.914 1 97 17 ILE B N 1
ATOM 894 C CA . ILE B 1 17 ? 4.766 -17.938 -9.078 1 97 17 ILE B CA 1
ATOM 895 C C . ILE B 1 17 ? 4.422 -17.828 -10.57 1 97 17 ILE B C 1
ATOM 897 O O . ILE B 1 17 ? 3.289 -18.109 -10.969 1 97 17 ILE B O 1
ATOM 901 N N . PHE B 1 18 ? 5.426 -17.484 -11.336 1 97 18 PHE B N 1
ATOM 902 C CA . PHE B 1 18 ? 5.223 -17.422 -12.773 1 97 18 PHE B CA 1
ATOM 903 C C . PHE B 1 18 ? 4.773 -18.766 -13.32 1 97 18 PHE B C 1
ATOM 905 O O . PHE B 1 18 ? 3.844 -18.844 -14.125 1 97 18 PHE B O 1
ATOM 912 N N . ALA B 1 19 ? 5.465 -19.75 -12.906 1 97.5 19 ALA B N 1
ATOM 913 C CA . ALA B 1 19 ? 5.125 -21.094 -13.359 1 97.5 19 ALA B CA 1
ATOM 914 C C . ALA B 1 19 ? 3.678 -21.438 -13.016 1 97.5 19 ALA B C 1
ATOM 916 O O . ALA B 1 19 ? 2.965 -22.031 -13.828 1 97.5 19 ALA B O 1
ATOM 917 N N . GLY B 1 20 ? 3.244 -21.062 -11.836 1 96.69 20 GLY B N 1
ATOM 918 C CA . GLY B 1 20 ? 1.867 -21.312 -11.438 1 96.69 20 GLY B CA 1
ATOM 919 C C . GLY B 1 20 ? 0.854 -20.609 -12.32 1 96.69 20 GLY B C 1
ATOM 920 O O . GLY B 1 20 ? -0.146 -21.203 -12.719 1 96.69 20 GLY B O 1
ATOM 921 N N . LEU B 1 21 ? 1.083 -19.391 -12.562 1 96.94 21 LEU B N 1
ATOM 922 C CA . LEU B 1 21 ? 0.211 -18.609 -13.445 1 96.94 21 LEU B CA 1
ATOM 923 C C . LEU B 1 21 ? 0.165 -19.219 -14.836 1 96.94 21 LEU B C 1
ATOM 925 O O . LEU B 1 21 ? -0.912 -19.375 -15.422 1 96.94 21 LEU B O 1
ATOM 929 N N . GLU B 1 22 ? 1.296 -19.547 -15.352 1 96.75 22 GLU B N 1
ATOM 930 C CA . GLU B 1 22 ? 1.407 -20.141 -16.688 1 96.75 22 GLU B CA 1
ATOM 931 C C . GLU B 1 22 ? 0.69 -21.484 -16.766 1 96.75 22 GLU B C 1
ATOM 933 O O . GLU B 1 22 ? 0.035 -21.781 -17.75 1 96.75 22 GLU B O 1
ATOM 938 N N . GLU B 1 23 ? 0.843 -22.266 -15.812 1 96.69 23 GLU B N 1
ATOM 939 C CA . GLU B 1 23 ? 0.207 -23.578 -15.781 1 96.69 23 GLU B CA 1
ATOM 940 C C . GLU B 1 23 ? -1.308 -23.469 -15.93 1 96.69 23 GLU B C 1
ATOM 942 O O . GLU B 1 23 ? -1.94 -24.312 -16.562 1 96.69 23 GLU B O 1
ATOM 947 N N . GLU B 1 24 ? -1.845 -22.453 -15.352 1 95.88 24 GLU B N 1
ATOM 948 C CA . GLU B 1 24 ? -3.287 -22.234 -15.414 1 95.88 24 GLU B CA 1
ATOM 949 C C . GLU B 1 24 ? -3.68 -21.453 -16.656 1 95.88 24 GLU B C 1
ATOM 951 O O . GLU B 1 24 ? -4.867 -21.234 -16.922 1 95.88 24 GLU B O 1
ATOM 956 N N . GLY B 1 25 ? -2.693 -21.031 -17.359 1 96.31 25 GLY B N 1
ATOM 957 C CA . GLY B 1 25 ? -2.924 -20.406 -18.641 1 96.31 25 GLY B CA 1
ATOM 958 C C . GLY B 1 25 ? -3.35 -18.953 -18.531 1 96.31 25 GLY B C 1
ATOM 959 O O . GLY B 1 25 ? -4.125 -18.469 -19.359 1 96.31 25 GLY B O 1
ATOM 960 N N . VAL B 1 26 ? -2.949 -18.297 -17.531 1 96.25 26 VAL B N 1
ATOM 961 C CA . VAL B 1 26 ? -3.352 -16.906 -17.344 1 96.25 26 VAL B CA 1
ATOM 962 C C . VAL B 1 26 ? -2.148 -16 -17.547 1 96.25 26 VAL B C 1
ATOM 964 O O . VAL B 1 26 ? -1.142 -16.125 -16.844 1 96.25 26 VAL B O 1
ATOM 967 N N . PRO B 1 27 ? -2.201 -15.172 -18.562 1 96.5 27 PRO B N 1
ATOM 968 C CA . PRO B 1 27 ? -1.126 -14.18 -18.672 1 96.5 27 PRO B CA 1
ATOM 969 C C . PRO B 1 27 ? -1.102 -13.203 -17.484 1 96.5 27 PRO B C 1
ATOM 971 O O . PRO B 1 27 ? -2.092 -13.086 -16.766 1 96.5 27 PRO B O 1
ATOM 974 N N . PHE B 1 28 ? 0.111 -12.531 -17.344 1 96.25 28 PHE B N 1
ATOM 975 C CA . PHE B 1 28 ? 0.268 -11.594 -16.234 1 96.25 28 PHE B CA 1
ATOM 976 C C . PHE B 1 28 ? 1.27 -10.5 -16.578 1 96.25 28 PHE B C 1
ATOM 978 O O . PHE B 1 28 ? 2.006 -10.617 -17.562 1 96.25 28 PHE B O 1
ATOM 985 N N . PHE B 1 29 ? 1.181 -9.484 -15.688 1 93.69 29 PHE B N 1
ATOM 986 C CA . PHE B 1 29 ? 2.186 -8.43 -15.75 1 93.69 29 PHE B CA 1
ATOM 987 C C . PHE B 1 29 ? 3.059 -8.445 -14.5 1 93.69 29 PHE B C 1
ATOM 989 O O . PHE B 1 29 ? 2.566 -8.695 -13.398 1 93.69 29 PHE B O 1
ATOM 996 N N . HIS B 1 30 ? 4.27 -8.305 -14.703 1 93 30 HIS B N 1
ATOM 997 C CA . HIS B 1 30 ? 5.23 -8.219 -13.609 1 93 30 HIS B CA 1
ATOM 998 C C . HIS B 1 30 ? 5.836 -6.828 -13.508 1 93 30 HIS B C 1
ATOM 1000 O O . HIS B 1 30 ? 6.391 -6.312 -14.477 1 93 30 HIS B O 1
ATOM 1006 N N . ILE B 1 31 ? 5.691 -6.324 -12.344 1 86 31 ILE B N 1
ATOM 1007 C CA . ILE B 1 31 ? 6.305 -5.023 -12.109 1 86 31 ILE B CA 1
ATOM 1008 C C . ILE B 1 31 ? 7.25 -5.109 -10.906 1 86 31 ILE B C 1
ATOM 1010 O O . ILE B 1 31 ? 6.988 -5.848 -9.953 1 86 31 ILE B O 1
ATOM 1014 N N . GLU B 1 32 ? 8.453 -4.777 -11.055 1 76.88 32 GLU B N 1
ATOM 1015 C CA . GLU B 1 32 ? 9.414 -4.715 -9.961 1 76.88 32 GLU B CA 1
ATOM 1016 C C . GLU B 1 32 ? 9.133 -3.52 -9.047 1 76.88 32 GLU B C 1
ATOM 1018 O O . GLU B 1 32 ? 8.961 -2.396 -9.523 1 76.88 32 GLU B O 1
ATOM 1023 N N . GLY B 1 33 ? 8.867 -3.986 -7.77 1 63 33 GLY B N 1
ATOM 1024 C CA . GLY B 1 33 ? 8.438 -3.324 -6.547 1 63 33 GLY B CA 1
ATOM 1025 C C . GLY B 1 33 ? 8.547 -1.812 -6.621 1 63 33 GLY B C 1
ATOM 1026 O O . GLY B 1 33 ? 9.641 -1.27 -6.754 1 63 33 GLY B O 1
ATOM 1027 N N . ALA B 1 34 ? 7.504 -1.382 -7 1 55.66 34 ALA B N 1
ATOM 1028 C CA . ALA B 1 34 ? 7.285 0.058 -6.891 1 55.66 34 ALA B CA 1
ATOM 1029 C C . ALA B 1 34 ? 7.445 0.529 -5.449 1 55.66 34 ALA B C 1
ATOM 1031 O O . ALA B 1 34 ? 7.227 -0.241 -4.508 1 55.66 34 ALA B O 1
ATOM 1032 N N . GLU B 1 35 ? 8.266 1.475 -5.27 1 63.03 35 GLU B N 1
ATOM 1033 C CA . GLU B 1 35 ? 8.156 2.244 -4.035 1 63.03 35 GLU B CA 1
ATOM 1034 C C . GLU B 1 35 ? 6.703 2.562 -3.703 1 63.03 35 GLU B C 1
ATOM 1036 O O . GLU B 1 35 ? 5.887 2.77 -4.602 1 63.03 35 GLU B O 1
ATOM 1041 N N . CYS B 1 36 ? 6.328 2.078 -2.633 1 73.69 36 CYS B N 1
ATOM 1042 C CA . CYS B 1 36 ? 4.996 2.494 -2.211 1 73.69 36 CYS B CA 1
ATOM 1043 C C . CYS B 1 36 ? 4.758 3.967 -2.531 1 73.69 36 CYS B C 1
ATOM 1045 O O . CYS B 1 36 ? 5.625 4.805 -2.283 1 73.69 36 CYS B O 1
ATOM 1047 N N . ASP B 1 37 ? 3.809 4.18 -3.234 1 79.5 37 ASP B N 1
ATOM 1048 C CA . ASP B 1 37 ? 3.479 5.586 -3.426 1 79.5 37 ASP B CA 1
ATOM 1049 C C . ASP B 1 37 ? 2.801 6.164 -2.188 1 79.5 37 ASP B C 1
ATOM 1051 O O . ASP B 1 37 ? 2.586 5.457 -1.202 1 79.5 37 ASP B O 1
ATOM 1055 N N . VAL B 1 38 ? 2.549 7.434 -2.25 1 87.88 38 VAL B N 1
ATOM 1056 C CA . VAL B 1 38 ? 2.061 8.133 -1.063 1 87.88 38 VAL B CA 1
ATOM 1057 C C . VAL B 1 38 ? 0.704 7.562 -0.654 1 87.88 38 VAL B C 1
ATOM 1059 O O . VAL B 1 38 ? 0.391 7.484 0.537 1 87.88 38 VAL B O 1
ATOM 1062 N N . TRP B 1 39 ? -0.051 7.242 -1.614 1 84.06 39 TRP B N 1
ATOM 1063 C CA . TRP B 1 39 ? -1.356 6.664 -1.313 1 84.06 39 TRP B CA 1
ATOM 1064 C C . TRP B 1 39 ? -1.206 5.34 -0.573 1 84.06 39 TRP B C 1
ATOM 1066 O O . TRP B 1 39 ? -1.894 5.098 0.421 1 84.06 39 TRP B O 1
ATOM 1076 N N . GLU B 1 40 ? -0.338 4.527 -1.053 1 81.75 40 GLU B N 1
ATOM 1077 C CA . GLU B 1 40 ? -0.107 3.229 -0.426 1 81.75 40 GLU B CA 1
ATOM 1078 C C . GLU B 1 40 ? 0.47 3.389 0.978 1 81.75 40 GLU B C 1
ATOM 1080 O O . GLU B 1 40 ? 0.081 2.67 1.9 1 81.75 40 GLU B O 1
ATOM 1085 N N . LEU B 1 41 ? 1.361 4.273 1.078 1 85.31 41 LEU B N 1
ATOM 1086 C CA . LEU B 1 41 ? 1.928 4.578 2.389 1 85.31 41 LEU B CA 1
ATOM 1087 C C . LEU B 1 41 ? 0.844 5.039 3.357 1 85.31 41 LEU B C 1
ATOM 1089 O O . LEU B 1 41 ? 0.797 4.586 4.504 1 85.31 41 LEU B O 1
ATOM 1093 N N . GLY B 1 42 ? 0.003 5.941 2.879 1 89.31 42 GLY B N 1
ATOM 1094 C CA . GLY B 1 42 ? -1.099 6.426 3.693 1 89.31 42 GLY B CA 1
ATOM 1095 C C . GLY B 1 42 ? -2.08 5.34 4.086 1 89.31 42 GLY B C 1
ATOM 1096 O O . GLY B 1 42 ? -2.514 5.27 5.234 1 89.31 42 GLY B O 1
ATOM 1097 N N . ARG B 1 43 ? -2.41 4.57 3.158 1 83.81 43 ARG B N 1
ATOM 1098 C CA . ARG B 1 43 ? -3.332 3.475 3.432 1 83.81 43 ARG B CA 1
ATOM 1099 C C . ARG B 1 43 ? -2.762 2.527 4.48 1 83.81 43 ARG B C 1
ATOM 1101 O O . ARG B 1 43 ? -3.473 2.104 5.395 1 83.81 43 ARG B O 1
ATOM 1108 N N . HIS B 1 44 ? -1.528 2.209 4.273 1 81.19 44 HIS B N 1
ATOM 1109 C CA . HIS B 1 44 ? -0.865 1.36 5.258 1 81.19 44 HIS B CA 1
ATOM 1110 C C . HIS B 1 44 ? -0.907 1.991 6.645 1 81.19 44 HIS B C 1
ATOM 1112 O O . HIS B 1 44 ? -1.239 1.322 7.625 1 81.19 44 HIS B O 1
ATOM 1118 N N . ALA B 1 45 ? -0.615 3.178 6.668 1 88.31 45 ALA B N 1
ATOM 1119 C CA . ALA B 1 45 ? -0.641 3.9 7.938 1 88.31 45 ALA B CA 1
ATOM 1120 C C . ALA B 1 45 ? -2.045 3.908 8.531 1 88.31 45 ALA B C 1
ATOM 1122 O O . ALA B 1 45 ? -2.213 3.734 9.742 1 88.31 45 ALA B O 1
ATOM 1123 N N . ALA B 1 46 ? -3.004 4.059 7.707 1 88.25 46 ALA B N 1
ATOM 1124 C CA . ALA B 1 46 ? -4.387 4.082 8.172 1 88.25 46 ALA B CA 1
ATOM 1125 C C . ALA B 1 46 ? -4.773 2.752 8.82 1 88.25 46 ALA B C 1
ATOM 1127 O O . ALA B 1 46 ? -5.527 2.723 9.797 1 88.25 46 ALA B O 1
ATOM 1128 N N . THR B 1 47 ? -4.289 1.683 8.273 1 80.12 47 THR B N 1
ATOM 1129 C CA . THR B 1 47 ? -4.609 0.368 8.812 1 80.12 47 THR B CA 1
ATOM 1130 C C . THR B 1 47 ? -4.004 0.195 10.203 1 80.12 47 THR B C 1
ATOM 1132 O O . THR B 1 47 ? -4.473 -0.63 10.992 1 80.12 47 THR B O 1
ATOM 1135 N N . LEU B 1 48 ? -2.977 0.987 10.516 1 83.19 48 LEU B N 1
ATOM 1136 C CA . LEU B 1 48 ? -2.289 0.911 11.805 1 83.19 48 LEU B CA 1
ATOM 1137 C C . LEU B 1 48 ? -2.848 1.941 12.773 1 83.19 48 LEU B C 1
ATOM 1139 O O . LEU B 1 48 ? -2.475 1.955 13.953 1 83.19 48 LEU B O 1
ATOM 1143 N N . SER B 1 49 ? -3.67 2.734 12.266 1 90.94 49 SER B N 1
ATOM 1144 C CA . SER B 1 49 ? -4.215 3.83 13.062 1 90.94 49 SER B CA 1
ATOM 1145 C C . SER B 1 49 ? -5.48 3.402 13.797 1 90.94 49 SER B C 1
ATOM 1147 O O . SER B 1 49 ? -6.398 2.844 13.188 1 90.94 49 SER B O 1
ATOM 1149 N N . PRO B 1 50 ? -5.59 3.662 15.094 1 89.88 50 PRO B N 1
ATOM 1150 C CA . PRO B 1 50 ? -6.82 3.359 15.82 1 89.88 50 PRO B CA 1
ATOM 1151 C C . PRO B 1 50 ? -8.031 4.133 15.297 1 89.88 50 PRO B C 1
ATOM 1153 O O . PRO B 1 50 ? -9.172 3.719 15.5 1 89.88 50 PRO B O 1
ATOM 1156 N N . LEU B 1 51 ? -7.836 5.266 14.648 1 89.56 51 LEU B N 1
ATOM 1157 C CA . LEU B 1 51 ? -8.945 6.074 14.141 1 89.56 51 LEU B CA 1
ATOM 1158 C C . LEU B 1 51 ? -9.055 5.949 12.625 1 89.56 51 LEU B C 1
ATOM 1160 O O . LEU B 1 51 ? -9.719 6.762 11.984 1 89.56 51 LEU B O 1
ATOM 1164 N N . ASP B 1 52 ? -8.336 5.098 12 1 88.31 52 ASP B N 1
ATOM 1165 C CA . ASP B 1 52 ? -8.445 4.715 10.594 1 88.31 52 ASP B CA 1
ATOM 1166 C C . ASP B 1 52 ? -7.93 5.82 9.68 1 88.31 52 ASP B C 1
ATOM 1168 O O . ASP B 1 52 ? -8.344 5.922 8.523 1 88.31 52 ASP B O 1
ATOM 1172 N N . VAL B 1 53 ? -7.152 6.676 10.227 1 92.31 53 VAL B N 1
ATOM 1173 C CA . VAL B 1 53 ? -6.613 7.762 9.414 1 92.31 53 VAL B CA 1
ATOM 1174 C C . VAL B 1 53 ? -5.105 7.598 9.266 1 92.31 53 VAL B C 1
ATOM 1176 O O . VAL B 1 53 ? -4.395 7.418 10.258 1 92.31 53 VAL B O 1
ATOM 1179 N N . GLY B 1 54 ? -4.648 7.672 8.04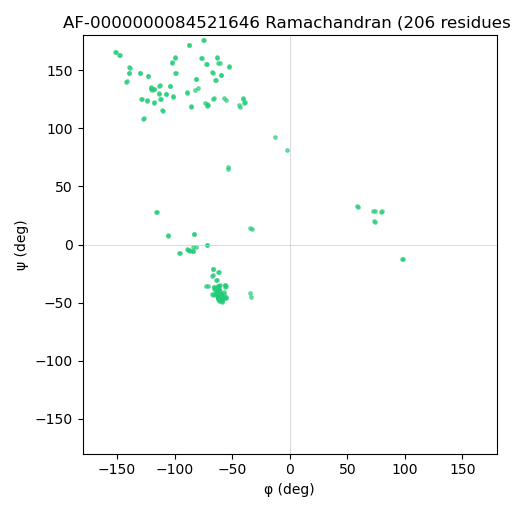7 1 93.75 54 GLY B N 1
ATOM 1180 C CA . GLY B 1 54 ? -3.232 7.578 7.734 1 93.75 54 GLY B CA 1
ATOM 1181 C C . GLY B 1 54 ? -2.746 8.688 6.824 1 93.75 54 GLY B C 1
ATOM 1182 O O . GLY B 1 54 ? -3.506 9.195 5.992 1 93.75 54 GLY B O 1
ATOM 1183 N N . ILE B 1 55 ? -1.488 9.062 7.047 1 94.88 55 ILE B N 1
ATOM 1184 C CA . ILE B 1 55 ? -0.804 10.023 6.18 1 94.88 55 ILE B CA 1
ATOM 1185 C C . ILE B 1 55 ? 0.404 9.352 5.527 1 94.88 55 ILE B C 1
ATOM 1187 O O . ILE B 1 55 ? 1.27 8.805 6.219 1 94.88 55 ILE B O 1
ATOM 1191 N N . GLY B 1 56 ? 0.414 9.359 4.25 1 93.38 56 GLY B N 1
ATOM 1192 C CA . GLY B 1 56 ? 1.572 8.898 3.502 1 93.38 56 GLY B CA 1
ATOM 1193 C C . GLY B 1 56 ? 2.389 10.031 2.908 1 93.38 56 GLY B C 1
ATOM 1194 O O . GLY B 1 56 ? 1.832 10.969 2.332 1 93.38 56 GLY B O 1
ATOM 1195 N N . VAL B 1 57 ? 3.764 9.898 3.047 1 92.81 57 VAL B N 1
ATOM 1196 C CA . VAL B 1 57 ? 4.637 10.945 2.533 1 92.81 57 VAL B CA 1
ATOM 1197 C C . VAL B 1 57 ? 5.719 10.328 1.647 1 92.81 57 VAL B C 1
ATOM 1199 O O . VAL B 1 57 ? 6.457 9.445 2.084 1 92.81 57 VAL B O 1
ATOM 1202 N N . GLY B 1 58 ? 5.762 10.852 0.459 1 88.81 58 GLY B N 1
ATOM 1203 C CA . GLY B 1 58 ? 6.727 10.344 -0.5 1 88.81 58 GLY B CA 1
ATOM 1204 C C . GLY B 1 58 ? 8.078 11.023 -0.409 1 88.81 58 GLY B C 1
ATOM 1205 O O . GLY B 1 58 ? 8.227 12.031 0.283 1 88.81 58 GLY B O 1
ATOM 1206 N N . LYS B 1 59 ? 8.969 10.414 -1.165 1 85.19 59 LYS B N 1
ATOM 1207 C CA . LYS B 1 59 ? 10.328 10.945 -1.21 1 85.19 59 LYS B CA 1
ATOM 1208 C C . LYS B 1 59 ? 10.352 12.352 -1.79 1 85.19 59 LYS B C 1
ATOM 1210 O O . LYS B 1 59 ? 11.188 13.18 -1.404 1 85.19 59 LYS B O 1
ATOM 1215 N N . ASP B 1 60 ? 9.492 12.68 -2.645 1 87.62 60 ASP B N 1
ATOM 1216 C CA . ASP B 1 60 ? 9.453 13.984 -3.303 1 87.62 60 ASP B CA 1
ATOM 1217 C C . ASP B 1 60 ? 8.727 15.016 -2.436 1 87.62 60 ASP B C 1
ATOM 1219 O O . ASP B 1 60 ? 8.648 16.188 -2.797 1 87.62 60 ASP B O 1
ATOM 1223 N N . GLY B 1 61 ? 8.172 14.531 -1.315 1 90.06 61 GLY B N 1
ATOM 1224 C CA . GLY B 1 61 ? 7.492 15.422 -0.39 1 90.06 61 GLY B CA 1
ATOM 1225 C C . GLY B 1 61 ? 5.984 15.445 -0.575 1 90.06 61 GLY B C 1
ATOM 1226 O O . GLY B 1 61 ? 5.266 16.047 0.228 1 90.06 61 GLY B O 1
ATOM 1227 N N . GLY B 1 62 ? 5.574 14.875 -1.679 1 92.75 62 GLY B N 1
ATOM 1228 C CA . GLY B 1 62 ? 4.137 14.711 -1.811 1 92.75 62 GLY B CA 1
ATOM 1229 C C . GLY B 1 62 ? 3.531 13.852 -0.72 1 92.75 62 GLY B C 1
ATOM 1230 O O . GLY B 1 62 ? 4.23 13.055 -0.091 1 92.75 62 GLY B O 1
ATOM 1231 N N . SER B 1 63 ? 2.232 14.07 -0.487 1 93.75 63 SER B N 1
ATOM 1232 C CA . SER B 1 63 ? 1.605 13.352 0.621 1 93.75 63 SER B CA 1
ATOM 1233 C C . SER B 1 63 ? 0.14 13.055 0.325 1 93.75 63 SER B C 1
ATOM 1235 O O . SER B 1 63 ? -0.433 13.594 -0.62 1 93.75 63 SER B O 1
ATOM 1237 N N . ALA B 1 64 ? -0.363 12.133 1.099 1 93.12 64 ALA B N 1
ATOM 1238 C CA . ALA B 1 64 ? -1.765 11.742 0.984 1 93.12 64 ALA B CA 1
ATOM 1239 C C . ALA B 1 64 ? -2.371 11.469 2.357 1 93.12 64 ALA B C 1
ATOM 1241 O O . ALA B 1 64 ? -1.714 10.891 3.23 1 93.12 64 ALA B O 1
ATOM 1242 N N . ILE B 1 65 ? -3.635 11.922 2.473 1 93.81 65 ILE B N 1
ATOM 1243 C CA . ILE B 1 65 ? -4.434 11.523 3.625 1 93.81 65 ILE B CA 1
ATOM 1244 C C . ILE B 1 65 ? -5.41 10.414 3.219 1 93.81 65 ILE B C 1
ATOM 1246 O O . ILE B 1 65 ? -6.152 10.562 2.244 1 93.81 65 ILE B O 1
ATOM 1250 N N . CYS B 1 66 ? -5.336 9.359 3.988 1 90 66 CYS B N 1
ATOM 1251 C CA . CYS B 1 66 ? -6.18 8.203 3.695 1 90 66 CYS B CA 1
ATOM 1252 C C . CYS B 1 66 ? -7.047 7.844 4.895 1 90 66 CYS B C 1
ATOM 1254 O O . CYS B 1 66 ? -6.648 8.055 6.043 1 90 66 CYS B O 1
ATOM 1256 N N . HIS B 1 67 ? -8.203 7.406 4.594 1 86.75 67 HIS B N 1
ATOM 1257 C CA . HIS B 1 67 ? -9.094 6.766 5.559 1 86.75 67 HIS B CA 1
ATOM 1258 C C . HIS B 1 67 ? -9.414 5.332 5.141 1 86.75 67 HIS B C 1
ATOM 1260 O O . HIS B 1 67 ? -9.742 5.082 3.977 1 86.75 67 HIS B O 1
ATOM 1266 N N . ILE B 1 68 ? -9.312 4.379 6.125 1 72.31 68 ILE B N 1
ATOM 1267 C CA . ILE B 1 68 ? -9.469 2.965 5.805 1 72.31 68 ILE B CA 1
ATOM 1268 C C . ILE B 1 68 ? -10.859 2.725 5.211 1 72.31 68 ILE B C 1
ATOM 1270 O O . ILE B 1 68 ? -11.023 1.882 4.324 1 72.31 68 ILE B O 1
ATOM 1274 N N . LYS B 1 69 ? -11.867 3.352 5.797 1 69.62 69 LYS B N 1
ATOM 1275 C CA . LYS B 1 69 ? -13.219 3.15 5.293 1 69.62 69 LYS B CA 1
ATOM 1276 C C . LYS B 1 69 ? -13.383 3.748 3.898 1 69.62 69 LYS B C 1
ATOM 1278 O O . LYS B 1 69 ? -14.312 3.396 3.168 1 69.62 69 LYS B O 1
ATOM 1283 N N . LEU B 1 70 ? -12.586 4.742 3.631 1 58.97 70 LEU B N 1
ATOM 1284 C CA . LEU B 1 70 ? -12.586 5.258 2.268 1 58.97 70 LEU B CA 1
ATOM 1285 C C . LEU B 1 70 ? -11.68 4.418 1.37 1 58.97 70 LEU B C 1
ATOM 1287 O O . LEU B 1 70 ? -11.094 4.934 0.416 1 58.97 70 LEU B O 1
ATOM 1291 N N . ALA B 1 71 ? -11.227 3.344 1.876 1 50.81 71 ALA B N 1
ATOM 1292 C CA . ALA B 1 71 ? -10.305 2.453 1.178 1 50.81 71 ALA B CA 1
ATOM 1293 C C . ALA B 1 71 ? -10.586 2.434 -0.322 1 50.81 71 ALA B C 1
ATOM 1295 O O . ALA B 1 71 ? -9.664 2.414 -1.136 1 50.81 71 ALA B O 1
ATOM 1296 N N . ARG B 1 72 ? -11.898 2.336 -0.579 1 47.78 72 ARG B N 1
ATOM 1297 C CA . ARG B 1 72 ? -12.32 2.396 -1.973 1 47.78 72 ARG B CA 1
ATOM 1298 C C . ARG B 1 72 ? -12.406 3.838 -2.459 1 47.78 72 ARG B C 1
ATOM 1300 O O . ARG B 1 72 ? -12.625 4.086 -3.646 1 47.78 72 ARG B O 1
ATOM 1307 N N . GLY B 1 73 ? -12.102 4.586 -1.393 1 55 73 GLY B N 1
ATOM 1308 C CA . GLY B 1 73 ? -12.219 5.973 -1.817 1 55 73 GLY B CA 1
ATOM 1309 C C . GLY B 1 73 ? -10.883 6.609 -2.156 1 55 73 GLY B C 1
ATOM 1310 O O . GLY B 1 73 ? -9.828 6.023 -1.905 1 55 73 GLY B O 1
ATOM 1311 N N . SER B 1 74 ? -10.875 7.617 -2.844 1 69.12 74 SER B N 1
ATOM 1312 C CA . SER B 1 74 ? -9.719 8.359 -3.34 1 69.12 74 SER B CA 1
ATOM 1313 C C . SER B 1 74 ? -9.008 9.102 -2.211 1 69.12 74 SER B C 1
ATOM 1315 O O . SER B 1 74 ? -9.648 9.742 -1.381 1 69.12 74 SER B O 1
ATOM 1317 N N . PRO B 1 75 ? -7.742 8.766 -2.016 1 79.25 75 PRO B N 1
ATOM 1318 C CA . PRO B 1 75 ? -6.961 9.562 -1.07 1 79.25 75 PRO B CA 1
ATOM 1319 C C . PRO B 1 75 ? -7.016 11.055 -1.377 1 79.25 75 PRO B C 1
ATOM 1321 O O . PRO B 1 75 ? -7.387 11.453 -2.486 1 79.25 75 PRO B O 1
ATOM 1324 N N . TYR B 1 76 ? -6.828 11.859 -0.261 1 86.06 76 TYR B N 1
ATOM 1325 C CA . TYR B 1 76 ? -6.559 13.281 -0.485 1 86.06 76 TYR B CA 1
ATOM 1326 C C . TYR B 1 76 ? -5.074 13.523 -0.719 1 86.06 76 TYR B C 1
ATOM 1328 O O . TYR B 1 76 ? -4.246 13.234 0.148 1 86.06 76 TYR B O 1
ATOM 1336 N N . LEU B 1 77 ? -4.828 14.023 -1.858 1 88.44 77 LEU B N 1
ATOM 1337 C CA . LEU B 1 77 ? -3.436 14.211 -2.25 1 88.44 77 LEU B CA 1
ATOM 1338 C C . LEU B 1 77 ? -3.004 15.656 -2.035 1 88.44 77 LEU B C 1
ATOM 1340 O O . LEU B 1 77 ? -3.787 16.578 -2.256 1 88.44 77 LEU B O 1
ATOM 1344 N N . PHE B 1 78 ? -1.697 15.789 -1.698 1 89.69 78 PHE B N 1
ATOM 1345 C CA . PHE B 1 78 ? -1.137 17.109 -1.426 1 89.69 78 PHE B CA 1
ATOM 1346 C C . PHE B 1 78 ? 0.257 17.234 -2.027 1 89.69 78 PHE B C 1
ATOM 1348 O O . PHE B 1 78 ? 1.003 16.266 -2.098 1 89.69 78 PHE B O 1
ATOM 1355 N N . GLU B 1 79 ? 0.546 18.484 -2.443 1 88.81 79 GLU B N 1
ATOM 1356 C CA . GLU B 1 79 ? 1.88 18.781 -2.955 1 88.81 79 GLU B CA 1
ATOM 1357 C C . GLU B 1 79 ? 2.891 18.922 -1.819 1 88.81 79 GLU B C 1
ATOM 1359 O O . GLU B 1 79 ? 2.516 19.156 -0.671 1 88.81 79 GLU B O 1
ATOM 1364 N N . PRO B 1 80 ? 4.145 18.797 -2.182 1 87.38 80 PRO B N 1
ATOM 1365 C CA . PRO B 1 80 ? 5.195 18.891 -1.164 1 87.38 80 PRO B CA 1
ATOM 1366 C C . PRO B 1 80 ? 5.137 20.188 -0.372 1 87.38 80 PRO B C 1
ATOM 1368 O O . PRO B 1 80 ? 5.457 20.203 0.818 1 87.38 80 PRO B O 1
ATOM 1371 N N . ALA B 1 81 ? 4.77 21.25 -0.973 1 87.56 81 ALA B N 1
ATOM 1372 C CA . ALA B 1 81 ? 4.746 22.562 -0.344 1 87.56 81 ALA B CA 1
ATOM 1373 C C . ALA B 1 81 ? 3.607 22.672 0.665 1 87.56 81 ALA B C 1
ATOM 1375 O O . ALA B 1 81 ? 3.576 23.594 1.48 1 87.56 81 ALA B O 1
ATOM 1376 N N . SER B 1 82 ? 2.85 21.641 0.806 1 90.31 82 SER B N 1
ATOM 1377 C CA . SER B 1 82 ? 1.645 21.734 1.624 1 90.31 82 SER B CA 1
ATOM 1378 C C . SER B 1 82 ? 1.733 20.828 2.844 1 90.31 82 SER B C 1
ATOM 1380 O O . SER B 1 82 ? 0.712 20.359 3.348 1 90.31 82 SER B O 1
ATOM 1382 N N . GLY B 1 83 ? 2.9 20.594 3.273 1 94.44 83 GLY B N 1
ATOM 1383 C CA . GLY B 1 83 ? 3.055 19.672 4.398 1 94.44 83 GLY B CA 1
ATOM 1384 C C . GLY B 1 83 ? 2.242 20.078 5.609 1 94.44 83 GLY B C 1
ATOM 1385 O O . GLY B 1 83 ? 1.521 19.266 6.188 1 94.44 83 GLY B O 1
ATOM 1386 N N . ARG B 1 84 ? 2.322 21.359 5.941 1 95.12 84 ARG B N 1
ATOM 1387 C CA . ARG B 1 84 ? 1.6 21.859 7.105 1 95.12 84 ARG B CA 1
ATOM 1388 C C . ARG B 1 84 ? 0.094 21.703 6.926 1 95.12 84 ARG B C 1
ATOM 1390 O O . ARG B 1 84 ? -0.604 21.266 7.84 1 95.12 84 ARG B O 1
ATOM 1397 N N . THR B 1 85 ? -0.329 22 5.75 1 95.06 85 THR B N 1
ATOM 1398 C CA . THR B 1 85 ? -1.747 21.875 5.434 1 95.06 85 THR B CA 1
ATOM 1399 C C . THR B 1 85 ? -2.178 20.406 5.488 1 95.06 85 THR B C 1
ATOM 1401 O O . THR B 1 85 ? -3.279 20.094 5.945 1 95.06 85 THR B O 1
ATOM 1404 N N . THR B 1 86 ? -1.333 19.594 5.035 1 95.31 86 THR B N 1
ATOM 1405 C CA . THR B 1 86 ? -1.619 18.156 5.105 1 95.31 86 THR B CA 1
ATOM 1406 C C . THR B 1 86 ? -1.841 17.719 6.555 1 95.31 86 THR B C 1
ATOM 1408 O O . THR B 1 86 ? -2.832 17.062 6.863 1 95.31 86 THR B O 1
ATOM 1411 N N . GLY B 1 87 ? -0.957 18.109 7.379 1 96.81 87 GLY B N 1
ATOM 1412 C CA . GLY B 1 87 ? -1.095 17.797 8.789 1 96.81 87 GLY B CA 1
ATOM 1413 C C . GLY B 1 87 ? -2.363 18.344 9.406 1 96.81 87 GLY B C 1
ATOM 1414 O O . GLY B 1 87 ? -3.07 17.641 10.133 1 96.81 87 GLY B O 1
ATOM 1415 N N . GLN B 1 88 ? -2.615 19.578 9.117 1 96 88 GLN B N 1
ATOM 1416 C CA . GLN B 1 88 ? -3.816 20.219 9.641 1 96 88 GLN B CA 1
ATOM 1417 C C . GLN B 1 88 ? -5.074 19.469 9.203 1 96 88 GLN B C 1
ATOM 1419 O O . GLN B 1 88 ? -5.957 19.188 10.016 1 96 88 GLN B O 1
ATOM 1424 N N . ASN B 1 89 ? -5.102 19.125 7.957 1 94.75 89 ASN B N 1
ATOM 1425 C CA . ASN B 1 89 ? -6.297 18.484 7.41 1 94.75 89 ASN B CA 1
ATOM 1426 C C . ASN B 1 89 ? -6.453 17.062 7.926 1 94.75 89 ASN B C 1
ATOM 1428 O O . ASN B 1 89 ? -7.57 16.609 8.172 1 94.75 89 ASN B O 1
ATOM 1432 N N . ALA B 1 90 ? -5.375 16.422 8.094 1 95.62 90 ALA B N 1
ATOM 1433 C CA . ALA B 1 90 ? -5.445 15.109 8.711 1 95.62 90 ALA B CA 1
ATOM 1434 C C . ALA B 1 90 ? -6.031 15.188 10.117 1 95.62 90 ALA B C 1
ATOM 1436 O O . ALA B 1 90 ? -6.898 14.398 10.484 1 95.62 90 ALA B O 1
ATOM 1437 N N . ALA B 1 91 ? -5.582 16.156 10.859 1 95.81 91 ALA B N 1
ATOM 1438 C CA . ALA B 1 91 ? -6.09 16.375 12.211 1 95.81 91 ALA B CA 1
ATOM 1439 C C . ALA B 1 91 ? -7.582 16.703 12.188 1 95.81 91 ALA B C 1
ATOM 1441 O O . ALA B 1 91 ? -8.352 16.172 12.992 1 95.81 91 ALA B O 1
ATOM 1442 N N . ARG B 1 92 ? -7.934 17.531 11.289 1 94.19 92 ARG B N 1
ATOM 1443 C CA . ARG B 1 92 ? -9.328 17.938 11.195 1 94.19 92 ARG B CA 1
ATOM 1444 C C . ARG B 1 92 ? -10.219 16.766 10.805 1 94.19 92 ARG B C 1
ATOM 1446 O O . ARG B 1 92 ? -11.344 16.641 11.297 1 94.19 92 ARG B O 1
ATOM 1453 N N . LEU B 1 93 ? -9.68 15.93 9.945 1 92.31 93 LEU B N 1
ATOM 1454 C CA . LEU B 1 93 ? -10.414 14.719 9.578 1 92.31 93 LEU B CA 1
ATOM 1455 C C . LEU B 1 93 ? -10.703 13.867 10.812 1 92.31 93 LEU B C 1
ATOM 1457 O O . LEU B 1 93 ? -11.828 13.391 11 1 92.31 93 LEU B O 1
ATOM 1461 N N . VAL B 1 94 ? -9.727 13.719 11.625 1 93.06 94 VAL B N 1
ATOM 1462 C CA . VAL B 1 94 ? -9.852 12.938 12.852 1 93.06 94 VAL B CA 1
ATOM 1463 C C . VAL B 1 94 ? -10.914 13.555 13.75 1 93.06 94 VAL B C 1
ATOM 1465 O O . VAL B 1 94 ? -11.695 12.844 14.383 1 93.06 94 VAL B O 1
ATOM 1468 N N . LYS B 1 95 ? -11 14.812 13.742 1 94 95 LYS B N 1
ATOM 1469 C CA . LYS B 1 95 ? -11.922 15.531 14.617 1 94 95 LYS B CA 1
ATOM 1470 C C . LYS B 1 95 ? -13.289 15.695 13.961 1 94 95 LYS B C 1
ATOM 1472 O O . LYS B 1 95 ? -14.219 16.203 14.586 1 94 95 LYS B O 1
ATOM 1477 N N . GLY B 1 96 ? -13.359 15.273 12.758 1 91.62 96 GLY B N 1
ATOM 1478 C CA . GLY B 1 96 ? -14.617 15.43 12.039 1 91.62 96 GLY B CA 1
ATOM 1479 C C . GLY B 1 96 ? -14.891 16.859 11.617 1 91.62 96 GLY B C 1
ATOM 1480 O O . GLY B 1 96 ? -16.047 17.281 11.562 1 91.62 96 GLY B O 1
ATOM 1481 N N . MET B 1 97 ? -13.852 17.609 11.391 1 92.75 97 MET B N 1
ATOM 1482 C CA . MET B 1 97 ? -13.961 19.016 10.977 1 92.75 97 MET B CA 1
ATOM 1483 C C . MET B 1 97 ? -13.695 19.156 9.477 1 92.75 97 MET B C 1
ATOM 1485 O O . MET B 1 97 ? -13.016 18.312 8.883 1 92.75 97 MET B O 1
ATOM 1489 N N . PRO B 1 98 ? -14.188 20.219 8.828 1 91.69 98 PRO B N 1
ATOM 1490 C CA . PRO B 1 98 ? -13.906 20.422 7.402 1 91.69 98 PRO B CA 1
ATOM 1491 C C . PRO B 1 98 ? -12.43 20.734 7.133 1 91.69 98 PRO B C 1
ATOM 1493 O O . PRO B 1 98 ? -11.758 21.328 7.973 1 91.69 98 PRO B O 1
ATOM 1496 N N . PHE B 1 99 ? -12.039 20.266 5.93 1 91.38 99 PHE B N 1
ATOM 1497 C CA . PHE B 1 99 ? -10.664 20.516 5.512 1 91.38 99 PHE B CA 1
ATOM 1498 C C . PHE B 1 99 ? -10.43 22.016 5.328 1 91.38 99 PHE B C 1
ATOM 1500 O O . PHE B 1 99 ? -11.336 22.75 4.918 1 91.38 99 PHE B O 1
ATOM 1507 N N . LYS B 1 100 ? -9.336 22.375 5.703 1 84.56 100 LYS B N 1
ATOM 1508 C CA . LYS B 1 100 ? -8.945 23.734 5.34 1 84.56 100 LYS B CA 1
ATOM 1509 C C . LYS B 1 100 ? -8.773 23.875 3.832 1 84.56 100 LYS B C 1
ATOM 1511 O O . LYS B 1 100 ? -8.461 22.891 3.145 1 84.56 100 LYS B O 1
ATOM 1516 N N . LYS B 1 101 ? -9.453 24.859 3.039 1 67.56 101 LYS B N 1
ATOM 1517 C CA . LYS B 1 101 ? -9.469 25.141 1.606 1 67.56 101 LYS B CA 1
ATOM 1518 C C . LYS B 1 101 ? -8.117 24.828 0.973 1 67.56 101 LYS B C 1
ATOM 1520 O O . LYS B 1 101 ? -7.961 24.906 -0.248 1 67.56 101 LYS B O 1
ATOM 1525 N N . GLY B 1 102 ? -7.227 24.172 1.553 1 57.53 102 GLY B N 1
ATOM 1526 C CA . GLY B 1 102 ? -5.98 24.016 0.821 1 57.53 102 GLY B CA 1
ATOM 1527 C C . GLY B 1 102 ? -6.047 22.922 -0.235 1 57.53 102 GLY B C 1
ATOM 1528 O O . GLY B 1 102 ? -6.926 22.062 -0.189 1 57.53 102 GLY B O 1
ATOM 1529 N N . LYS B 1 103 ? -5.59 23.062 -1.48 1 48.72 103 LYS B N 1
ATOM 1530 C CA . LYS B 1 103 ? -5.738 22.375 -2.76 1 48.72 103 LYS B CA 1
ATOM 1531 C C . LYS B 1 103 ? -5.418 20.891 -2.623 1 48.72 103 LYS B C 1
ATOM 1533 O O . LYS B 1 103 ? -4.285 20.516 -2.295 1 48.72 103 LYS B O 1
ATOM 1538 N N . GLY B 1 104 ? -6.156 20.156 -1.896 1 44.66 104 GLY B N 1
ATOM 1539 C CA . GLY B 1 104 ? -6.051 18.766 -2.342 1 44.66 104 GLY B CA 1
ATOM 1540 C C . GLY B 1 104 ? -6.02 18.625 -3.852 1 44.66 104 GLY B C 1
ATOM 1541 O O . GLY B 1 104 ? -6.48 19.516 -4.57 1 44.66 104 GLY B O 1
ATOM 1542 N N . VAL B 1 105 ? -4.977 17.938 -4.293 1 43.97 105 VAL B N 1
ATOM 1543 C CA . VAL B 1 105 ? -5.043 17.828 -5.746 1 43.97 105 VAL B CA 1
ATOM 1544 C C . VAL B 1 105 ? -6.289 17.047 -6.152 1 43.97 105 VAL B C 1
ATOM 1546 O O . VAL B 1 105 ? -6.652 16.062 -5.504 1 43.97 105 VAL B O 1
#

Organism: Aneurinibacillus migulanus (NCBI:txid47500)

Radius of gyration: 18.06 Å; Cα contacts (8 Å, |Δi|>4): 552; chains: 2; bounding box: 29×52×38 Å

Sequence (210 aa):
MPVLSEKGTGEKVLNDIFAGLEEEGVPFFHIEGAECDVWELGRHAATLSPLDVGIGVGKDGGSAICHIKLARGSPYLFEPASGRTTGQNAARLVKGMPFKKGKGVMPVLSEKGTGEKVLNDIFAGLEEEGVPFFHIEGAECDVWELGRHAATLSPLDVGIGVGKDGGSAICHIKLARGSPYLFEPASGRTTGQNAARLVKGMPFKKGKGV

pLDDT: mean 85.93, std 12.92, range [43.97, 97.5]

Secondary structure (DSSP, 8-state):
--EEEESS--HHHHHHHHHHHHHTT---EEEE-----HHHHHHHHHHH-TTSEEEEE-TTS-EEEEEGGGTTSPPEEE-GGGHHHHHHHHHHHHHTPPPPS----/--EEEESS--HHHHHHHHHHHHHTT---EEEE-----HHHHHHHHHHH-TTSEEEEE-TTS-EEEEEGGGTTSPPEEE-GGGHHHHHHHHHHHHHTPPPPS----

Nearest PDB structures (foldseek):
  2d0o-assembly1_D  TM=5.725E-01  e=2.062E-06  Klebsiella oxytoca
  9c9q-assembly1_B  TM=3.056E-01  e=6.215E-02  Thermochaetoides thermophila
  9c9r-assembly1_A  TM=2.911E-01  e=1.066E-01  Thermochaetoides thermophila
  9c9r-assembly1_B  TM=3.456E-01  e=6.149E-01  Thermochaetoides thermophila
  9c9q-assembly1_A  TM=2.933E-01  e=3.836E-01  Thermochaetoides thermophila

Foldseek 3Di:
DEEDEDEPDDPVVVVVVVVVCVVVPHDYHYDYHDDQDQASQQQVQLVVDPLSWGKGADPQQKIWIDGNVCVVPDTQIDHNVCVVQSVVQSVCVSVVHDRDPDDRD/DEEDEDEPDDPVVVVVVVVVCVVVPHDYHYDYHDDDDQASQQQVQLVVDPLSWGKGADPQQKIWIDGNVCVVPDTQIDHNVCVVQSVVQSVCVSVVHDRDPDDRD